Protein AF-A0A972ICK9-F1 (afdb_monomer)

Nearest PDB structures (foldseek):
  3kay-assembly1_B  TM=3.570E-01  e=6.097E-01  Arabidopsis thaliana
  8ay9-assembly1_A  TM=3.619E-01  e=3.263E+00  Citrus sinensis
  5zch-assembly2_D  TM=3.458E-01  e=6.463E+00  Oryza sativa Japonica Group

Foldseek 3Di:
DVLVVVVVVLVVVLVVLVVVLVVVLVVVLVVLVVVVCVVQVVLFVVLLVQLVVLVLVLVVLLVVLVVDDPVVSVVSNVVSVVVSVVSNQVSCVVSVWKKFKAFLQQFTPDIPPDDDPVQQVVQQDPVRTGHDPDNCLNVVLVPDPQSKDWDWFQSVCVCVDPSNPVLHRTKTKIKGKDWHDDPPDPDDTTIMMMMIIHRPVVSVVVSVVVVVVSVVVSVVVSVVSVVVSVVVVVVVD

Sequence (237 aa):
MRIGIFYKIVAIFAIISIVTFAAVSGILYFFLNEYFINENIGKLKNGVEKASDAFEQYFAWYNEFDKMEFSIALLLKRQIWTMFSTNLQYIGNATNADVWIVTEKGEIYYAYPDLPSSIKKDFMGSNGYVQLPAREQYMKLLNDKDGTLVELGDFFGFFSLEAYQYIGDTWLTYGERFYIDDDSSSDESKVYLVYMHMPASQIKRTQEKTFAYLWISIVISSLLAFILIYFMTRRLI

Mean predicted aligned error: 7.82 Å

Structure (mmCIF, N/CA/C/O backbone):
data_AF-A0A972ICK9-F1
#
_entry.id   AF-A0A972ICK9-F1
#
loop_
_atom_site.group_PDB
_atom_site.id
_atom_site.type_symbol
_atom_site.label_atom_id
_atom_site.label_alt_id
_atom_site.label_comp_id
_atom_site.label_asym_id
_atom_site.label_entity_id
_atom_site.label_seq_id
_atom_site.pdbx_PDB_ins_code
_atom_site.Cartn_x
_atom_site.Cartn_y
_atom_site.Cartn_z
_atom_site.occupancy
_atom_site.B_iso_or_equiv
_atom_site.auth_seq_id
_atom_site.auth_comp_id
_atom_site.auth_asym_id
_atom_site.auth_atom_id
_atom_site.pdbx_PDB_model_num
ATOM 1 N N . MET A 1 1 ? -40.097 9.154 49.973 1.00 45.72 1 MET A N 1
ATOM 2 C CA . MET A 1 1 ? -39.787 10.184 48.946 1.00 45.72 1 MET A CA 1
ATOM 3 C C . MET A 1 1 ? -38.291 10.284 48.594 1.00 45.72 1 MET A C 1
ATOM 5 O O . MET A 1 1 ? -37.990 10.416 47.417 1.00 45.72 1 MET A O 1
ATOM 9 N N . ARG A 1 2 ? -37.341 10.158 49.546 1.00 49.66 2 ARG A N 1
ATOM 10 C CA . ARG A 1 2 ? -35.880 10.275 49.287 1.00 49.66 2 ARG A CA 1
ATOM 11 C C . ARG A 1 2 ? -35.264 9.197 48.366 1.00 49.66 2 ARG A C 1
ATOM 13 O O . ARG A 1 2 ? -34.395 9.525 47.569 1.00 49.66 2 ARG A O 1
ATOM 20 N N . ILE A 1 3 ? -35.747 7.951 48.412 1.00 54.25 3 ILE A N 1
ATOM 21 C CA . ILE A 1 3 ? -35.206 6.822 47.618 1.00 54.25 3 ILE A CA 1
ATOM 22 C C . ILE A 1 3 ? -35.428 7.009 46.102 1.00 54.25 3 ILE A C 1
ATOM 24 O O . ILE A 1 3 ? -34.547 6.712 45.301 1.00 54.25 3 ILE A O 1
ATOM 28 N N . GLY A 1 4 ? -36.570 7.583 45.700 1.00 64.38 4 GLY A N 1
ATOM 29 C CA . GLY A 1 4 ? -36.892 7.803 44.283 1.00 64.38 4 GLY A CA 1
ATOM 30 C C . GLY A 1 4 ? -36.079 8.920 43.618 1.00 64.38 4 GLY A C 1
ATOM 31 O O . GLY A 1 4 ? -35.830 8.862 42.419 1.00 64.38 4 GLY A O 1
ATOM 32 N N . ILE A 1 5 ? -35.639 9.924 44.385 1.00 70.00 5 ILE A N 1
ATOM 33 C CA . ILE A 1 5 ? -34.787 11.010 43.873 1.00 70.00 5 ILE A CA 1
ATOM 34 C C . ILE A 1 5 ? -33.354 10.499 43.685 1.00 70.00 5 ILE A C 1
ATOM 36 O O . ILE A 1 5 ? -32.735 10.769 42.661 1.00 70.00 5 ILE A O 1
ATOM 40 N N . PHE A 1 6 ? -32.853 9.702 44.632 1.00 67.81 6 PHE A N 1
ATOM 41 C CA . PHE A 1 6 ? -31.494 9.167 44.578 1.00 67.81 6 PHE A CA 1
ATOM 42 C C . PHE A 1 6 ? -31.298 8.180 43.415 1.00 67.81 6 PHE A C 1
ATOM 44 O O . PHE A 1 6 ? -30.341 8.318 42.659 1.00 67.81 6 PHE A O 1
ATOM 51 N N . TYR A 1 7 ? -32.242 7.255 43.191 1.00 69.56 7 TYR A N 1
ATOM 52 C CA . TYR A 1 7 ? -32.199 6.353 42.030 1.00 69.56 7 TYR A CA 1
ATOM 53 C C . TYR A 1 7 ? -32.206 7.119 40.697 1.00 69.56 7 TYR A C 1
ATOM 55 O O . TYR A 1 7 ? -31.447 6.783 39.791 1.00 69.56 7 TYR A O 1
ATOM 63 N N . LYS A 1 8 ? -33.003 8.193 40.589 1.00 74.38 8 LYS A N 1
ATOM 64 C CA . LYS A 1 8 ? -33.013 9.062 39.400 1.00 74.38 8 LYS A CA 1
ATOM 65 C C . LYS A 1 8 ? -31.663 9.739 39.168 1.00 74.38 8 LYS A C 1
ATOM 67 O O . LYS A 1 8 ? -31.201 9.754 38.035 1.00 74.38 8 LYS A O 1
ATOM 72 N N . ILE A 1 9 ? -31.023 10.261 40.216 1.00 79.12 9 ILE A N 1
ATOM 73 C CA . ILE A 1 9 ? -29.695 10.890 40.108 1.00 79.12 9 ILE A CA 1
ATOM 74 C C . ILE A 1 9 ? -28.657 9.877 39.613 1.00 79.12 9 ILE A C 1
ATOM 76 O O . ILE A 1 9 ? -27.875 10.197 38.723 1.00 79.12 9 ILE A O 1
ATOM 80 N N . VAL A 1 10 ? -28.674 8.645 40.131 1.00 73.56 10 VAL A N 1
ATOM 81 C CA . VAL A 1 10 ? -27.707 7.621 39.709 1.00 73.56 10 VAL A CA 1
ATOM 82 C C . VAL A 1 10 ? -27.978 7.119 38.292 1.00 73.56 10 VAL A C 1
ATOM 84 O O . VAL A 1 10 ? -27.037 6.945 37.524 1.00 73.56 10 VAL A O 1
ATOM 87 N N . ALA A 1 11 ? -29.244 6.951 37.904 1.00 74.19 11 ALA A N 1
ATOM 88 C CA . ALA A 1 11 ? -29.596 6.620 36.526 1.00 74.19 11 ALA A CA 1
ATOM 89 C C . ALA A 1 11 ? -29.119 7.706 35.546 1.00 74.19 11 ALA A C 1
ATOM 91 O O . ALA A 1 11 ? -28.533 7.389 34.514 1.00 74.19 11 ALA A O 1
ATOM 92 N N . ILE A 1 12 ? -29.302 8.985 35.895 1.00 82.62 12 ILE A N 1
ATOM 93 C CA . ILE A 1 12 ? -28.797 10.118 35.107 1.00 82.62 12 ILE A CA 1
ATOM 94 C C . ILE A 1 12 ? -27.267 10.077 35.023 1.00 82.62 12 ILE A C 1
ATOM 96 O O . ILE A 1 12 ? -26.722 10.224 33.933 1.00 82.62 12 ILE A O 1
ATOM 100 N N . PHE A 1 13 ? -26.571 9.825 36.135 1.00 79.75 13 PHE A N 1
ATOM 101 C CA . PHE A 1 13 ? -25.112 9.703 36.146 1.00 79.75 13 PHE A CA 1
ATOM 102 C C . PHE A 1 13 ? -24.621 8.569 35.237 1.00 79.75 13 PHE A C 1
ATOM 104 O O . PHE A 1 13 ? -23.734 8.794 34.420 1.00 79.75 13 PHE A O 1
ATOM 111 N N . ALA A 1 14 ? -25.236 7.385 35.315 1.00 78.31 14 ALA A N 1
ATOM 112 C CA . ALA A 1 14 ? -24.882 6.244 34.474 1.00 78.31 14 ALA A CA 1
ATOM 113 C C . ALA A 1 14 ? -25.080 6.547 32.980 1.00 78.31 14 ALA A C 1
ATOM 115 O O . ALA A 1 14 ? -24.197 6.259 32.173 1.00 78.31 14 ALA A O 1
ATOM 116 N N . ILE A 1 15 ? -26.200 7.180 32.612 1.00 83.94 15 ILE A N 1
ATOM 117 C CA . ILE A 1 15 ? -26.462 7.603 31.229 1.00 83.94 15 ILE A CA 1
ATOM 118 C C . ILE A 1 15 ? -25.400 8.605 30.766 1.00 83.94 15 ILE A C 1
ATOM 120 O O . ILE A 1 15 ? -24.835 8.433 29.688 1.00 83.94 15 ILE A O 1
ATOM 124 N N . ILE A 1 16 ? -25.092 9.618 31.582 1.00 86.81 16 ILE A N 1
ATOM 125 C CA . ILE A 1 16 ? -24.064 10.614 31.256 1.00 86.81 16 ILE A CA 1
ATOM 126 C C . ILE A 1 16 ? -22.707 9.935 31.062 1.00 86.81 16 ILE A C 1
ATOM 128 O O . ILE A 1 16 ? -22.046 10.219 30.070 1.00 86.81 16 ILE A O 1
ATOM 132 N N . SER A 1 17 ? -22.308 9.016 31.947 1.00 82.12 17 SER A N 1
ATOM 133 C CA . SER A 1 17 ? -21.053 8.270 31.809 1.00 82.12 17 SER A CA 1
ATOM 134 C C . SER A 1 17 ? -21.003 7.463 30.514 1.00 82.12 17 SER A C 1
ATOM 136 O O . SER A 1 17 ? -20.011 7.527 29.797 1.00 82.12 17 SER A O 1
ATOM 138 N N . ILE A 1 18 ? -22.065 6.730 30.173 1.00 82.69 18 ILE A N 1
ATOM 139 C CA . ILE A 1 18 ? -22.110 5.951 28.926 1.00 82.69 18 ILE A CA 1
ATOM 140 C C . ILE A 1 18 ? -21.931 6.873 27.716 1.00 82.69 18 ILE A C 1
ATOM 142 O O . ILE A 1 18 ? -21.132 6.574 26.830 1.00 82.69 18 ILE A O 1
ATOM 146 N N . VAL A 1 19 ? -22.628 8.011 27.695 1.00 88.00 19 VAL A N 1
ATOM 147 C CA . VAL A 1 19 ? -22.540 8.982 26.596 1.00 88.00 19 VAL A CA 1
ATOM 148 C C . VAL A 1 19 ? -21.145 9.602 26.507 1.00 88.00 19 VAL A C 1
ATOM 150 O O . VAL A 1 19 ? -20.588 9.681 25.413 1.00 88.00 19 VAL A O 1
ATOM 153 N N . THR A 1 20 ? -20.546 10.014 27.628 1.00 86.88 20 THR A N 1
ATOM 154 C CA . THR A 1 20 ? -19.206 10.618 27.619 1.00 86.88 20 THR A CA 1
ATOM 155 C C . THR A 1 20 ? -18.139 9.614 27.206 1.00 86.88 20 THR A C 1
ATOM 157 O O . THR A 1 20 ? -17.285 9.952 26.391 1.00 86.88 20 THR A O 1
ATOM 160 N N . PHE A 1 21 ? -18.198 8.373 27.690 1.00 83.31 21 PHE A N 1
ATOM 161 C CA . PHE A 1 21 ? -17.250 7.341 27.279 1.00 83.31 21 PHE A CA 1
ATOM 162 C C . PHE A 1 21 ? -17.412 6.958 25.809 1.00 83.31 21 PHE A C 1
ATOM 164 O O . PHE A 1 21 ? -16.404 6.817 25.122 1.00 83.31 21 PHE A O 1
ATOM 171 N N . ALA A 1 22 ? -18.642 6.853 25.298 1.00 84.69 22 ALA A N 1
ATOM 172 C CA . ALA A 1 22 ? -18.877 6.623 23.874 1.00 84.69 22 ALA A CA 1
ATOM 173 C C . ALA A 1 22 ? -18.280 7.755 23.020 1.00 84.69 22 ALA A C 1
ATOM 175 O O . ALA A 1 22 ? -17.590 7.484 22.036 1.00 84.69 22 ALA A O 1
ATOM 176 N N . ALA A 1 23 ? -18.472 9.013 23.435 1.00 88.56 23 ALA A N 1
ATOM 177 C CA . ALA A 1 23 ? -17.898 10.173 22.758 1.00 88.56 23 ALA A CA 1
ATOM 178 C C . ALA A 1 23 ? -16.360 10.155 22.779 1.00 88.56 23 ALA A C 1
ATOM 180 O O . ALA A 1 23 ? -15.734 10.287 21.730 1.00 88.56 23 ALA A O 1
ATOM 181 N N . VAL A 1 24 ? -15.744 9.929 23.944 1.00 87.94 24 VAL A N 1
ATOM 182 C CA . VAL A 1 24 ? -14.279 9.830 24.084 1.00 87.94 24 VAL A CA 1
ATOM 183 C C . VAL A 1 24 ? -13.722 8.690 23.235 1.00 87.94 24 VAL A C 1
ATOM 185 O O . VAL A 1 24 ? -12.705 8.864 22.572 1.00 87.94 24 VAL A O 1
ATOM 188 N N . SER A 1 25 ? -14.399 7.543 23.211 1.00 83.25 25 SER A N 1
ATOM 189 C CA . SER A 1 25 ? -13.977 6.387 22.422 1.00 83.25 25 SER A CA 1
ATOM 190 C C . SER A 1 25 ? -14.020 6.670 20.920 1.00 83.25 25 SER A C 1
ATOM 192 O O . SER A 1 25 ? -13.089 6.313 20.201 1.00 83.25 25 SER A O 1
ATOM 194 N N . GLY A 1 26 ? -15.068 7.352 20.448 1.00 86.50 26 GLY A N 1
ATOM 195 C CA . GLY A 1 26 ? -15.172 7.793 19.058 1.00 86.50 26 GLY A CA 1
ATOM 196 C C . GLY A 1 26 ? -14.071 8.786 18.683 1.00 86.50 26 GLY A C 1
ATOM 197 O O . GLY A 1 26 ? -13.399 8.601 17.673 1.00 86.50 26 GLY A O 1
ATOM 198 N N . ILE A 1 27 ? -13.828 9.796 19.524 1.00 89.06 27 ILE A N 1
ATOM 199 C CA . ILE A 1 27 ? -12.747 10.773 19.311 1.00 89.06 27 ILE A CA 1
ATOM 200 C C . ILE A 1 27 ? -11.391 10.069 19.245 1.00 89.06 27 ILE A C 1
ATOM 202 O O . ILE A 1 27 ? -10.604 10.330 18.341 1.00 89.06 27 ILE A O 1
ATOM 206 N N . LEU A 1 28 ? -11.126 9.147 20.171 1.00 86.75 28 LEU A N 1
ATOM 207 C CA . LEU A 1 28 ? -9.864 8.420 20.235 1.00 86.75 28 LEU A CA 1
ATOM 208 C C . LEU A 1 28 ? -9.650 7.519 19.010 1.00 86.75 28 LEU A C 1
ATOM 210 O O . LEU A 1 28 ? -8.526 7.412 18.529 1.00 86.75 28 LEU A O 1
ATOM 214 N N . TYR A 1 29 ? -10.713 6.918 18.468 1.00 86.25 29 TYR A N 1
ATOM 215 C CA . TYR A 1 29 ? -10.642 6.156 17.219 1.00 86.25 29 TYR A CA 1
ATOM 216 C C . TYR A 1 29 ? -10.140 7.015 16.054 1.00 86.25 29 TYR A C 1
ATOM 218 O O . TYR A 1 29 ? -9.150 6.659 15.413 1.00 86.25 29 TYR A O 1
ATOM 226 N N . PHE A 1 30 ? -10.781 8.165 15.820 1.00 86.94 30 PHE A N 1
ATOM 227 C CA . PHE A 1 30 ? -10.383 9.086 14.753 1.00 86.94 30 PHE A CA 1
ATOM 228 C C . PHE A 1 30 ? -8.987 9.662 14.988 1.00 86.94 30 PHE A C 1
ATOM 230 O O . PHE A 1 30 ? -8.170 9.662 14.071 1.00 86.94 30 PHE A O 1
ATOM 237 N N . PHE A 1 31 ? -8.686 10.060 16.225 1.00 89.44 31 PHE A N 1
ATOM 238 C CA . PHE A 1 31 ? -7.385 10.608 16.594 1.00 89.44 31 PHE A CA 1
ATOM 239 C C . PHE A 1 31 ? -6.242 9.622 16.331 1.00 89.44 31 PHE A C 1
ATOM 241 O O . PHE A 1 31 ? -5.209 10.017 15.803 1.00 89.44 31 PHE A O 1
ATOM 248 N N . LEU A 1 32 ? -6.414 8.334 16.654 1.00 88.44 32 LEU A N 1
ATOM 249 C CA . LEU A 1 32 ? -5.386 7.321 16.393 1.00 88.44 32 LEU A CA 1
ATOM 250 C C . LEU A 1 32 ? -5.149 7.095 14.894 1.00 88.44 32 LEU A C 1
ATOM 252 O O . LEU A 1 32 ? -3.999 6.930 14.489 1.00 88.44 32 LEU A O 1
ATOM 256 N N . ASN A 1 33 ? -6.209 7.108 14.079 1.00 90.00 33 ASN A N 1
ATOM 257 C CA . ASN A 1 33 ? -6.079 7.000 12.624 1.00 90.00 33 ASN A CA 1
ATOM 258 C C . ASN A 1 33 ? -5.318 8.198 12.053 1.00 90.00 33 ASN A C 1
ATOM 260 O O . ASN A 1 33 ? -4.346 8.025 11.324 1.00 90.00 33 ASN A O 1
ATOM 264 N N . GLU A 1 34 ? -5.739 9.407 12.417 1.00 91.00 34 GLU A N 1
ATOM 265 C CA . GLU A 1 34 ?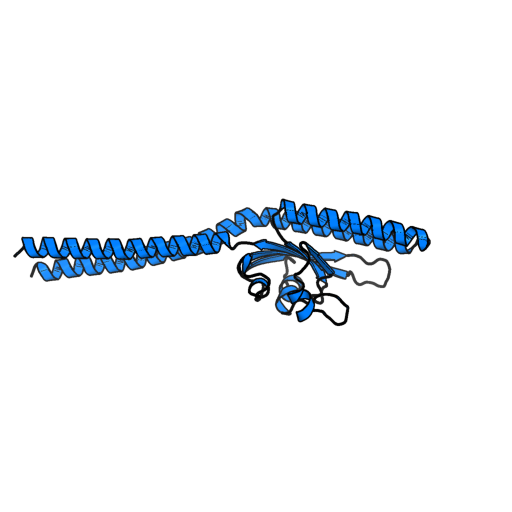 -5.130 10.645 11.937 1.00 91.00 34 GLU A CA 1
ATOM 266 C C . GLU A 1 34 ? -3.674 10.776 12.399 1.00 91.00 34 GLU A C 1
ATOM 268 O O . GLU A 1 34 ? -2.800 11.105 11.601 1.00 91.00 34 GLU A O 1
ATOM 273 N N . TYR A 1 35 ? -3.384 10.432 13.657 1.00 90.94 35 TYR A N 1
ATOM 274 C CA . TYR A 1 35 ? -2.021 10.396 14.181 1.00 90.94 35 TYR A CA 1
ATOM 275 C C . TYR A 1 35 ? -1.131 9.439 13.382 1.00 90.94 35 TYR A C 1
ATOM 277 O O . TYR A 1 35 ? -0.032 9.816 12.980 1.00 90.94 35 TYR A O 1
ATOM 285 N N . PHE A 1 36 ? -1.604 8.218 13.108 1.00 91.50 36 PHE A N 1
ATOM 286 C CA . PHE A 1 36 ? -0.825 7.243 12.347 1.00 91.50 36 PHE A CA 1
ATOM 287 C C . PHE A 1 36 ? -0.562 7.690 10.909 1.00 91.50 36 PHE A C 1
ATOM 289 O O . PHE A 1 36 ? 0.554 7.516 10.417 1.00 91.50 36 PHE A O 1
ATOM 296 N N . ILE A 1 37 ? -1.568 8.267 10.246 1.00 93.56 37 ILE A N 1
ATOM 297 C CA . ILE A 1 37 ? -1.415 8.827 8.902 1.00 93.56 37 ILE A CA 1
ATOM 298 C C . ILE A 1 37 ? -0.369 9.941 8.942 1.00 93.56 37 ILE A C 1
ATOM 300 O O . ILE A 1 37 ? 0.626 9.856 8.232 1.00 93.56 37 ILE A O 1
ATOM 304 N N . ASN A 1 38 ? -0.534 10.937 9.813 1.00 93.94 38 ASN A N 1
ATOM 305 C CA . ASN A 1 38 ? 0.350 12.101 9.875 1.00 93.94 38 ASN A CA 1
ATOM 306 C C . ASN A 1 38 ? 1.807 11.735 10.204 1.00 93.94 38 ASN A C 1
ATOM 308 O O . ASN A 1 38 ? 2.727 12.319 9.636 1.00 93.94 38 ASN A O 1
ATOM 312 N N . GLU A 1 39 ? 2.029 10.746 11.071 1.00 93.00 39 GLU A N 1
ATOM 313 C CA . GLU A 1 39 ? 3.372 10.286 11.452 1.00 93.00 39 GLU A CA 1
ATOM 314 C C . GLU A 1 39 ? 4.105 9.548 10.314 1.00 93.00 39 GLU A C 1
ATOM 316 O O . GLU A 1 39 ? 5.338 9.561 10.241 1.00 93.00 39 GLU A O 1
ATOM 321 N N . ASN A 1 40 ? 3.370 8.883 9.416 1.00 94.88 40 ASN A N 1
ATOM 322 C CA . ASN A 1 40 ? 3.962 7.987 8.417 1.00 94.88 40 ASN A CA 1
ATOM 323 C C . ASN A 1 40 ? 3.846 8.488 6.977 1.00 94.88 40 ASN A C 1
ATOM 325 O O . ASN A 1 40 ? 4.662 8.100 6.139 1.00 94.88 40 ASN A O 1
ATOM 329 N N . ILE A 1 41 ? 2.909 9.388 6.682 1.00 95.81 41 ILE A N 1
ATOM 330 C CA . ILE A 1 41 ? 2.650 9.858 5.319 1.00 95.81 41 ILE A CA 1
ATOM 331 C C . ILE A 1 41 ? 3.876 10.519 4.690 1.00 95.81 41 ILE A C 1
ATOM 333 O O . ILE A 1 41 ? 4.187 10.252 3.537 1.00 95.81 41 ILE A O 1
ATOM 337 N N . GLY A 1 42 ? 4.642 11.303 5.457 1.00 96.06 42 GLY A N 1
ATOM 338 C CA . GLY A 1 42 ? 5.863 11.938 4.954 1.00 96.06 42 GLY A CA 1
ATOM 339 C C . GLY A 1 42 ? 6.947 10.929 4.558 1.00 96.06 42 GLY A C 1
ATOM 340 O O . GLY A 1 42 ? 7.688 11.159 3.604 1.00 96.06 42 GLY A O 1
ATOM 341 N N . LYS A 1 43 ? 7.022 9.784 5.252 1.00 96.38 43 LYS A N 1
ATOM 342 C CA . LYS A 1 43 ? 7.966 8.704 4.922 1.00 96.38 43 LYS A CA 1
ATOM 343 C C . LYS A 1 43 ? 7.549 7.990 3.640 1.00 96.38 43 LYS A C 1
ATOM 345 O O . LYS A 1 43 ? 8.404 7.755 2.793 1.00 96.38 43 LYS A O 1
ATOM 350 N N . LEU A 1 44 ? 6.257 7.683 3.499 1.00 97.25 44 LEU A N 1
ATOM 351 C CA . LEU A 1 44 ? 5.715 7.050 2.294 1.00 97.25 44 LEU A CA 1
ATOM 352 C C . LEU A 1 44 ? 5.821 7.967 1.082 1.00 97.25 44 LEU A C 1
ATOM 354 O O . LEU A 1 44 ? 6.249 7.518 0.028 1.00 97.25 44 LEU A O 1
ATOM 358 N N . LYS A 1 45 ? 5.534 9.258 1.251 1.00 97.38 45 LYS A N 1
ATOM 359 C CA . LYS A 1 45 ? 5.698 10.251 0.193 1.00 97.38 45 LYS A CA 1
ATOM 360 C C . LYS A 1 45 ? 7.129 10.306 -0.332 1.00 97.38 45 LYS A C 1
ATOM 362 O O . LYS A 1 45 ? 7.356 10.094 -1.512 1.00 97.38 45 LYS A O 1
ATOM 367 N N . ASN A 1 46 ? 8.101 10.479 0.562 1.00 97.00 46 ASN A N 1
ATOM 368 C CA . ASN A 1 46 ? 9.520 10.474 0.196 1.00 97.00 46 ASN A CA 1
ATOM 369 C C . ASN A 1 46 ? 9.965 9.137 -0.431 1.00 97.00 46 ASN A C 1
ATOM 371 O O . ASN A 1 46 ? 10.884 9.094 -1.242 1.00 97.00 46 ASN A O 1
ATOM 375 N N . GLY A 1 47 ? 9.358 8.020 -0.023 1.00 97.38 47 GLY A N 1
ATOM 376 C CA . GLY A 1 47 ? 9.632 6.722 -0.628 1.00 97.38 47 GLY A CA 1
ATOM 377 C C . GLY A 1 47 ? 9.070 6.606 -2.047 1.00 97.38 47 GLY A C 1
ATOM 378 O O . GLY A 1 47 ? 9.773 6.103 -2.919 1.00 97.38 47 GLY A O 1
ATOM 379 N N . VAL A 1 48 ? 7.856 7.113 -2.287 1.00 97.56 48 VAL A N 1
ATOM 380 C CA . VAL A 1 48 ? 7.232 7.159 -3.614 1.00 97.56 48 VAL A CA 1
ATOM 381 C C . VAL A 1 48 ? 8.039 8.053 -4.543 1.00 97.56 48 VAL A C 1
ATOM 383 O O . VAL A 1 48 ? 8.410 7.588 -5.610 1.00 97.56 48 VAL A O 1
ATOM 386 N N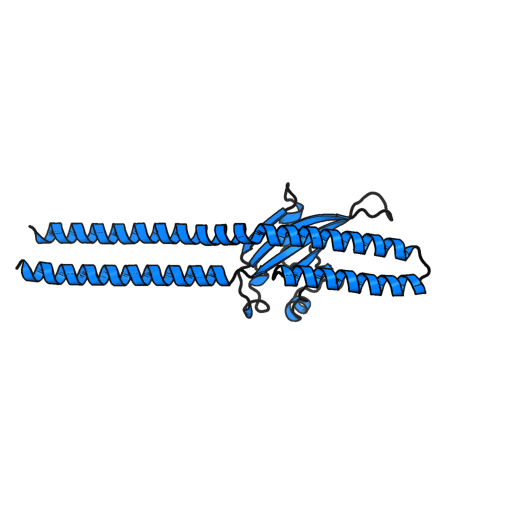 . GLU A 1 49 ? 8.411 9.260 -4.110 1.00 96.75 49 GLU A N 1
ATOM 387 C CA . GLU A 1 49 ? 9.280 10.170 -4.875 1.00 96.75 49 GLU A CA 1
ATOM 388 C C . GLU A 1 49 ? 10.575 9.456 -5.311 1.00 96.75 49 GLU A C 1
ATOM 390 O O . GLU A 1 49 ? 10.884 9.375 -6.496 1.00 96.75 49 GLU A O 1
ATOM 395 N N . LYS A 1 50 ? 11.282 8.806 -4.376 1.00 97.00 50 LYS A N 1
ATOM 396 C CA . LYS A 1 50 ? 12.512 8.052 -4.686 1.00 97.00 50 LYS A CA 1
ATOM 397 C C . LYS A 1 50 ? 12.290 6.849 -5.598 1.00 97.00 50 LYS A C 1
ATOM 399 O O . LYS A 1 50 ? 13.182 6.496 -6.369 1.00 97.00 50 LYS A O 1
ATOM 404 N N . ALA A 1 51 ? 11.159 6.164 -5.458 1.00 97.25 51 ALA A N 1
ATOM 405 C CA . ALA A 1 51 ? 10.822 5.015 -6.288 1.00 97.25 51 ALA A CA 1
ATOM 406 C C . ALA A 1 51 ? 10.491 5.452 -7.721 1.00 97.25 51 ALA A C 1
ATOM 408 O O . ALA A 1 51 ? 10.950 4.806 -8.664 1.00 97.25 51 ALA A O 1
ATOM 409 N N . SER A 1 52 ? 9.770 6.565 -7.874 1.00 95.88 52 SER A N 1
ATOM 410 C CA . SER A 1 52 ? 9.505 7.220 -9.155 1.00 95.88 52 SER A CA 1
ATOM 411 C C . SER A 1 52 ? 10.809 7.645 -9.830 1.00 95.88 52 SER A C 1
ATOM 413 O O . SER A 1 52 ? 11.055 7.215 -10.954 1.00 95.88 52 SER A O 1
ATOM 415 N N . ASP A 1 53 ? 11.701 8.351 -9.123 1.00 95.25 53 ASP A N 1
ATOM 416 C CA . ASP A 1 53 ? 13.017 8.763 -9.643 1.00 95.25 53 ASP A CA 1
ATOM 417 C C . ASP A 1 53 ? 13.849 7.557 -10.116 1.00 95.25 53 ASP A C 1
ATOM 419 O O . ASP A 1 53 ? 14.458 7.560 -11.190 1.00 95.25 53 ASP A O 1
ATOM 423 N N . ALA A 1 54 ? 13.878 6.487 -9.313 1.00 95.31 54 ALA A N 1
ATOM 424 C CA . ALA A 1 54 ? 14.607 5.268 -9.649 1.00 95.31 54 ALA A CA 1
ATOM 425 C C . ALA A 1 54 ? 14.030 4.575 -10.891 1.00 95.31 54 ALA A C 1
ATOM 427 O O . ALA A 1 54 ? 14.782 3.997 -11.680 1.00 95.31 54 ALA A O 1
ATOM 428 N N . PHE A 1 55 ? 12.709 4.608 -11.059 1.00 95.00 55 PHE A N 1
ATOM 429 C CA . PHE A 1 55 ? 12.042 3.998 -12.200 1.00 95.00 55 PHE A CA 1
ATOM 430 C C . PHE A 1 55 ? 12.183 4.828 -13.476 1.00 95.00 55 PHE A C 1
ATOM 432 O O . PHE A 1 55 ? 12.453 4.258 -14.532 1.00 95.00 55 PHE A O 1
ATOM 439 N N . GLU A 1 56 ? 12.087 6.153 -13.385 1.00 92.69 56 GLU A N 1
ATOM 440 C CA . GLU A 1 56 ? 12.359 7.064 -14.498 1.00 92.69 56 GLU A CA 1
ATOM 441 C C . GLU A 1 56 ? 13.791 6.869 -15.010 1.00 92.69 56 GLU A C 1
ATOM 443 O O . GLU A 1 56 ? 14.011 6.636 -16.200 1.00 92.69 56 GLU A O 1
ATOM 448 N N . GLN A 1 57 ? 14.768 6.840 -14.099 1.00 92.56 57 GLN A N 1
ATOM 449 C CA . GLN A 1 57 ? 16.164 6.600 -14.449 1.00 92.56 57 GLN A CA 1
ATOM 450 C C . GLN A 1 57 ? 16.377 5.212 -15.078 1.00 92.56 57 GLN A C 1
ATOM 452 O O . GLN A 1 57 ? 17.113 5.077 -16.060 1.00 92.56 57 GLN A O 1
ATOM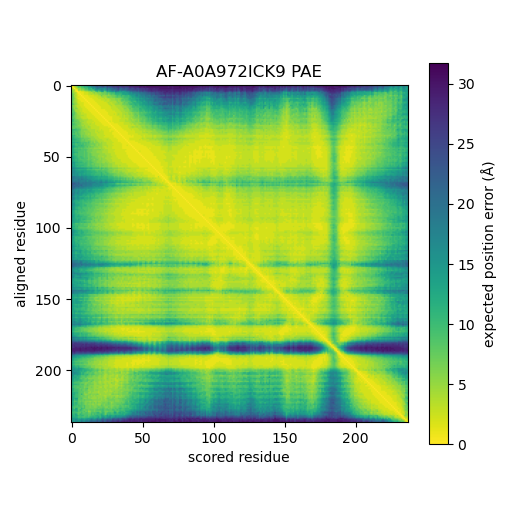 457 N N . TYR A 1 58 ? 15.722 4.177 -14.539 1.00 93.38 58 TYR A N 1
ATOM 458 C CA . TYR A 1 58 ? 15.730 2.839 -15.127 1.00 93.38 58 TYR A CA 1
ATOM 459 C C . TYR A 1 58 ? 15.202 2.855 -16.565 1.00 93.38 58 TYR A C 1
ATOM 461 O O . TYR A 1 58 ? 15.852 2.298 -17.451 1.00 93.38 58 TYR A O 1
ATOM 469 N N . PHE A 1 59 ? 14.062 3.504 -16.806 1.00 89.31 59 PHE A N 1
ATOM 470 C CA . PHE A 1 59 ? 13.424 3.551 -18.119 1.00 89.31 59 PHE A CA 1
ATOM 471 C C . PHE A 1 59 ? 14.256 4.343 -19.133 1.00 89.31 59 PHE A C 1
ATOM 473 O O . PHE A 1 59 ? 14.467 3.878 -20.254 1.00 89.31 59 PHE A O 1
ATOM 480 N N . ALA A 1 60 ? 14.818 5.481 -18.721 1.00 89.69 60 ALA A N 1
ATOM 481 C CA . ALA A 1 60 ? 15.712 6.283 -19.551 1.00 89.69 60 ALA A CA 1
ATOM 482 C C . ALA A 1 60 ? 16.928 5.468 -20.021 1.00 89.69 60 ALA A C 1
ATOM 484 O O . ALA A 1 60 ? 17.220 5.399 -21.216 1.00 89.69 60 ALA A O 1
ATOM 485 N N . TRP A 1 61 ? 17.608 4.774 -19.104 1.00 89.88 61 TRP A N 1
ATOM 486 C CA . TRP A 1 61 ? 18.729 3.904 -19.466 1.00 89.88 61 TRP A CA 1
ATOM 487 C C . TRP A 1 61 ? 18.302 2.707 -20.309 1.00 89.88 61 TRP A C 1
ATOM 489 O O . TRP A 1 61 ? 19.008 2.341 -21.249 1.00 89.88 61 TRP A O 1
ATOM 499 N N . TYR A 1 62 ? 17.152 2.107 -20.004 1.00 88.06 62 TYR A N 1
ATOM 500 C CA . TYR A 1 62 ? 16.617 0.986 -20.768 1.00 88.06 62 TYR A CA 1
ATOM 501 C C . TYR A 1 62 ? 16.442 1.350 -22.250 1.00 88.06 62 TYR A C 1
ATOM 503 O O . TYR A 1 62 ? 16.899 0.594 -23.111 1.00 88.06 62 TYR A O 1
ATOM 511 N N . ASN A 1 63 ? 15.862 2.520 -22.529 1.00 87.12 63 ASN A N 1
ATOM 512 C CA . ASN A 1 63 ? 15.639 3.028 -23.884 1.00 87.12 63 ASN A CA 1
ATOM 513 C C . ASN A 1 63 ? 16.942 3.420 -24.591 1.00 87.12 63 ASN A C 1
ATOM 515 O O . ASN A 1 63 ? 17.106 3.157 -25.782 1.00 87.12 63 ASN A O 1
ATOM 519 N N . GLU A 1 64 ? 17.904 4.012 -23.879 1.00 86.75 64 GLU A N 1
ATOM 520 C CA . GLU A 1 64 ? 19.226 4.303 -24.450 1.00 86.75 64 GLU A CA 1
ATOM 521 C C . GLU A 1 64 ? 19.967 3.024 -24.863 1.00 86.75 64 GLU A C 1
ATOM 523 O O . GLU A 1 64 ? 20.620 2.981 -25.907 1.00 86.75 64 GLU A O 1
ATOM 528 N N . PHE A 1 65 ? 19.829 1.943 -24.093 1.00 87.94 65 PHE A N 1
ATOM 529 C CA . PHE A 1 65 ? 20.449 0.661 -24.428 1.00 87.94 65 PHE A CA 1
ATOM 530 C C . PHE A 1 65 ? 19.811 -0.018 -25.643 1.00 87.94 65 PHE A C 1
ATOM 532 O O . PHE A 1 65 ? 20.503 -0.773 -26.321 1.00 87.94 65 PHE A O 1
ATOM 539 N N . ASP A 1 66 ? 18.549 0.266 -25.977 1.00 83.56 66 ASP A N 1
ATOM 540 C CA . ASP A 1 66 ? 17.926 -0.242 -27.211 1.00 83.56 66 ASP A CA 1
ATOM 541 C C . ASP A 1 66 ? 18.575 0.298 -28.490 1.00 83.56 66 ASP A C 1
ATOM 543 O O . ASP A 1 66 ? 18.469 -0.319 -29.549 1.00 83.56 66 ASP A O 1
ATOM 547 N N . LYS A 1 67 ? 19.310 1.409 -28.396 1.00 87.31 67 LYS A N 1
ATOM 548 C CA . LYS A 1 67 ? 20.072 1.987 -29.511 1.00 87.31 67 LYS A CA 1
ATOM 549 C C . LYS A 1 67 ? 21.434 1.303 -29.716 1.00 87.31 67 L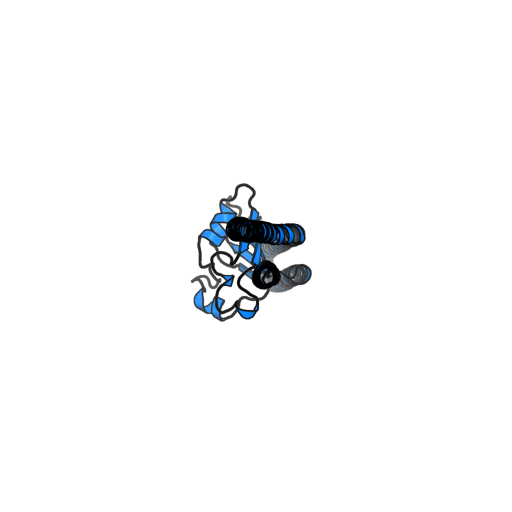YS A C 1
ATOM 551 O O . LYS A 1 67 ? 22.145 1.631 -30.665 1.00 87.31 67 LYS A O 1
ATOM 556 N N . MET A 1 68 ? 21.830 0.389 -28.825 1.00 89.19 68 MET A N 1
ATOM 557 C CA . MET A 1 68 ? 23.140 -0.273 -28.827 1.00 89.19 68 MET A CA 1
ATOM 558 C C . MET A 1 68 ? 23.115 -1.644 -29.519 1.00 89.19 68 MET A C 1
ATOM 560 O O . MET A 1 68 ? 22.066 -2.200 -29.835 1.00 89.19 68 MET A O 1
ATOM 564 N N . GLU A 1 69 ? 24.298 -2.231 -29.734 1.00 91.06 69 GLU A N 1
ATOM 565 C CA . GLU A 1 69 ? 24.410 -3.613 -30.212 1.00 91.06 69 GLU A CA 1
ATOM 566 C C . GLU A 1 69 ? 23.747 -4.589 -29.223 1.00 91.06 69 GLU A C 1
ATOM 568 O O . GLU A 1 69 ? 23.984 -4.522 -28.015 1.00 91.06 69 GLU A O 1
ATOM 573 N N . PHE A 1 70 ? 22.958 -5.535 -29.745 1.00 87.81 70 PHE A N 1
ATOM 574 C CA . PHE A 1 70 ? 22.115 -6.445 -28.961 1.00 87.81 70 PHE A CA 1
ATOM 575 C C . PHE A 1 70 ? 22.841 -7.147 -27.800 1.00 87.81 70 PHE A C 1
ATOM 577 O O . PHE A 1 70 ? 22.314 -7.221 -26.690 1.00 87.81 70 PHE A O 1
ATOM 584 N N . SER A 1 71 ? 24.051 -7.660 -28.038 1.00 87.56 71 SER A N 1
ATOM 585 C CA . SER A 1 71 ? 24.832 -8.408 -27.043 1.00 87.56 71 SER A CA 1
ATOM 586 C C . SER A 1 71 ? 25.200 -7.546 -25.822 1.00 87.56 71 SER A C 1
ATOM 588 O O . SER A 1 71 ? 25.097 -7.996 -24.678 1.00 87.56 71 SER A O 1
ATOM 590 N N . ILE A 1 72 ? 25.563 -6.285 -26.065 1.00 89.00 72 ILE A N 1
ATOM 591 C CA . ILE A 1 72 ? 25.917 -5.289 -25.050 1.00 89.00 72 ILE A CA 1
ATOM 592 C C . ILE A 1 72 ? 24.650 -4.767 -24.367 1.00 89.00 72 ILE A C 1
ATOM 594 O O . ILE A 1 72 ? 24.587 -4.731 -23.136 1.00 89.00 72 ILE A O 1
ATOM 598 N N . ALA A 1 73 ? 23.618 -4.440 -25.152 1.00 90.94 73 ALA A N 1
ATOM 599 C CA . ALA A 1 73 ? 22.326 -3.974 -24.658 1.00 90.94 73 ALA A CA 1
ATOM 600 C C . ALA A 1 73 ? 21.721 -4.960 -23.649 1.00 90.94 73 ALA A C 1
ATOM 602 O O . ALA A 1 73 ? 21.289 -4.563 -22.568 1.00 90.94 73 ALA A O 1
ATOM 603 N N . LEU A 1 74 ? 21.755 -6.262 -23.954 1.00 91.06 74 LEU A N 1
ATOM 604 C CA . LEU A 1 74 ? 21.216 -7.303 -23.080 1.00 91.06 74 LEU A CA 1
ATOM 605 C C . LEU A 1 74 ? 21.927 -7.355 -21.718 1.00 91.06 74 LEU A C 1
ATOM 607 O O . LEU A 1 74 ? 21.275 -7.477 -20.677 1.00 91.06 74 LEU A O 1
ATOM 611 N N . LEU A 1 75 ? 23.260 -7.254 -21.708 1.00 91.31 75 LEU A N 1
ATOM 612 C CA . LEU A 1 75 ? 24.051 -7.260 -20.475 1.00 91.31 75 LEU A CA 1
ATOM 613 C C . LEU A 1 75 ? 23.759 -6.026 -19.613 1.00 91.31 75 LEU A C 1
ATOM 615 O O . LEU A 1 75 ? 23.515 -6.170 -18.411 1.00 91.31 75 LEU A O 1
ATOM 619 N N . LEU A 1 76 ? 23.731 -4.840 -20.226 1.00 92.69 76 LEU A N 1
ATOM 620 C CA . LEU A 1 76 ? 23.459 -3.577 -19.537 1.00 92.69 76 LEU A CA 1
ATOM 621 C C . LEU A 1 76 ? 22.030 -3.526 -18.987 1.00 92.69 76 LEU A C 1
ATOM 623 O O . LEU A 1 76 ? 21.838 -3.171 -17.825 1.00 92.69 76 LEU A O 1
ATOM 627 N N . LYS A 1 77 ? 21.036 -3.985 -19.757 1.00 92.75 77 LYS A N 1
ATOM 628 C CA . LYS A 1 77 ? 19.638 -4.086 -19.309 1.00 92.75 77 LYS A CA 1
ATOM 629 C C . LYS A 1 77 ? 19.482 -4.988 -18.085 1.00 92.75 77 LYS A C 1
ATOM 631 O O . LYS A 1 77 ? 18.773 -4.646 -17.142 1.00 92.75 77 LYS A O 1
ATOM 636 N N . ARG A 1 78 ? 20.184 -6.123 -18.038 1.00 92.88 78 ARG A N 1
ATOM 637 C CA . ARG A 1 78 ? 20.159 -7.003 -16.857 1.00 92.88 78 ARG A CA 1
ATOM 638 C C . ARG A 1 78 ? 20.797 -6.343 -15.632 1.00 92.88 78 ARG A C 1
ATOM 640 O O . ARG A 1 78 ? 20.288 -6.479 -14.517 1.00 92.88 78 ARG A O 1
ATOM 647 N N . GLN A 1 79 ? 21.913 -5.646 -15.826 1.00 93.19 79 GLN A N 1
ATOM 648 C CA . GLN A 1 79 ? 22.592 -4.938 -14.744 1.00 93.19 79 GLN A CA 1
ATOM 649 C C . GLN A 1 79 ? 21.718 -3.810 -14.189 1.00 93.19 79 GLN A C 1
ATOM 651 O O . GLN A 1 79 ? 21.558 -3.706 -12.973 1.00 93.19 79 GLN A O 1
ATOM 656 N N . ILE A 1 80 ? 21.106 -3.016 -15.065 1.00 94.50 80 ILE A N 1
ATOM 657 C CA . ILE A 1 80 ? 20.283 -1.883 -14.652 1.00 94.50 80 ILE A CA 1
ATOM 658 C C . ILE A 1 80 ? 18.988 -2.328 -13.975 1.00 94.50 80 ILE A C 1
ATOM 660 O O . ILE A 1 80 ? 18.615 -1.754 -12.958 1.00 94.50 80 ILE A O 1
ATOM 664 N N . TRP A 1 81 ? 18.381 -3.430 -14.428 1.00 94.56 81 TRP A N 1
ATOM 665 C CA . TRP A 1 81 ? 17.273 -4.079 -13.721 1.00 94.56 81 TRP A CA 1
ATOM 666 C C . TRP A 1 81 ? 17.651 -4.492 -12.293 1.00 94.56 81 TRP A C 1
ATOM 668 O O . TRP A 1 81 ? 16.883 -4.309 -11.349 1.00 94.56 81 TRP A O 1
ATOM 678 N N . THR A 1 82 ? 18.858 -5.030 -12.107 1.00 95.38 82 THR A N 1
ATOM 679 C CA . THR A 1 82 ? 19.345 -5.440 -10.781 1.00 95.38 82 THR A CA 1
ATOM 680 C C . THR A 1 82 ? 19.538 -4.232 -9.866 1.00 95.38 82 THR A C 1
ATOM 682 O O . THR A 1 82 ? 19.151 -4.273 -8.701 1.00 95.38 82 THR A O 1
ATOM 685 N N . MET A 1 83 ? 20.095 -3.137 -10.389 1.00 94.62 83 MET A N 1
ATOM 686 C CA . MET A 1 83 ? 20.251 -1.889 -9.636 1.00 94.62 83 MET A CA 1
ATOM 687 C C . MET A 1 83 ? 18.898 -1.289 -9.258 1.00 94.62 83 MET A C 1
ATOM 689 O O . MET A 1 83 ? 18.676 -0.974 -8.092 1.00 94.62 83 MET A O 1
ATOM 693 N N . PHE A 1 84 ? 17.989 -1.198 -10.226 1.00 96.56 84 PHE A N 1
ATOM 694 C CA . PHE A 1 84 ? 16.631 -0.706 -10.039 1.00 96.56 84 PHE A CA 1
ATOM 695 C C . PHE A 1 84 ? 15.877 -1.503 -8.969 1.00 96.56 84 PHE A C 1
ATOM 697 O O . PHE A 1 84 ? 15.438 -0.939 -7.968 1.00 96.56 84 PHE A O 1
ATOM 704 N N . SER A 1 85 ? 15.806 -2.828 -9.123 1.00 96.06 85 SER A N 1
ATOM 705 C CA . SER A 1 85 ? 15.124 -3.694 -8.157 1.00 96.06 85 SER A CA 1
ATOM 706 C C . SER A 1 85 ? 15.753 -3.606 -6.766 1.00 96.06 85 SER A C 1
ATOM 708 O O . SER A 1 85 ? 15.030 -3.475 -5.785 1.00 96.06 85 SER A O 1
ATOM 710 N N . THR A 1 86 ? 17.083 -3.586 -6.653 1.00 96.62 86 THR A N 1
ATOM 711 C CA . THR A 1 86 ? 17.764 -3.433 -5.353 1.00 96.62 86 THR A CA 1
ATOM 712 C C . THR A 1 86 ? 17.461 -2.082 -4.697 1.00 96.62 86 THR A C 1
ATOM 714 O O . THR A 1 86 ? 17.298 -2.014 -3.479 1.00 96.62 86 THR A O 1
ATOM 717 N N . ASN A 1 87 ? 17.349 -1.008 -5.483 1.00 96.56 87 ASN A N 1
ATOM 718 C CA . ASN A 1 87 ? 16.985 0.313 -4.974 1.00 96.56 87 ASN A CA 1
ATOM 719 C C . ASN A 1 87 ? 15.549 0.317 -4.424 1.00 96.56 87 ASN A C 1
ATOM 721 O O . ASN A 1 87 ? 15.331 0.706 -3.278 1.00 96.56 87 ASN A O 1
ATOM 725 N N . LEU A 1 88 ? 14.582 -0.227 -5.172 1.00 97.50 88 LEU A N 1
ATOM 726 C CA . LEU A 1 88 ? 13.202 -0.350 -4.685 1.00 97.50 88 LEU A CA 1
ATOM 727 C C . LEU A 1 88 ? 13.095 -1.233 -3.437 1.00 97.50 88 LEU A C 1
ATOM 729 O O . LEU A 1 88 ? 12.333 -0.917 -2.525 1.00 97.50 88 LEU A O 1
ATOM 733 N N . GLN A 1 89 ? 13.900 -2.296 -3.349 1.00 97.44 89 GLN A N 1
ATOM 734 C CA . GLN A 1 89 ? 13.998 -3.114 -2.137 1.00 97.44 89 GLN A CA 1
ATOM 735 C C . GLN A 1 89 ? 14.500 -2.307 -0.940 1.00 97.44 89 GLN A C 1
ATOM 737 O O . GLN A 1 89 ? 13.949 -2.400 0.156 1.00 97.44 89 GLN A O 1
ATOM 742 N N . TYR A 1 90 ? 15.546 -1.505 -1.136 1.00 97.38 90 TYR A N 1
ATOM 743 C CA . TYR A 1 90 ? 16.075 -0.637 -0.091 1.00 97.38 90 TYR A CA 1
ATOM 744 C C . TYR A 1 90 ? 15.035 0.393 0.366 1.00 97.38 90 TYR A C 1
ATOM 746 O O . TYR A 1 90 ? 14.854 0.574 1.569 1.00 97.38 90 TYR A O 1
ATOM 754 N N . ILE A 1 91 ? 14.309 1.014 -0.568 1.00 97.31 91 ILE A N 1
ATOM 755 C CA . ILE A 1 91 ? 13.236 1.973 -0.271 1.00 97.31 91 ILE A CA 1
ATOM 756 C C . ILE A 1 91 ? 12.115 1.308 0.537 1.00 97.31 91 ILE A C 1
ATOM 758 O O . ILE A 1 91 ? 11.736 1.826 1.591 1.00 97.31 91 ILE A O 1
ATOM 762 N N . GLY A 1 92 ? 11.623 0.147 0.094 1.00 96.75 92 GLY A N 1
ATOM 763 C CA . GLY A 1 92 ? 10.576 -0.598 0.798 1.00 96.75 92 GLY A CA 1
ATOM 764 C C . GLY A 1 92 ? 10.999 -1.012 2.209 1.00 96.75 92 GLY A C 1
ATOM 765 O O . GLY A 1 92 ? 10.284 -0.770 3.178 1.00 96.75 92 GLY A O 1
ATOM 766 N N . ASN A 1 93 ? 12.223 -1.522 2.368 1.00 96.81 93 ASN A N 1
ATOM 767 C CA . ASN A 1 93 ? 12.757 -1.897 3.682 1.00 96.81 93 ASN A CA 1
ATOM 768 C C . ASN A 1 93 ? 12.974 -0.691 4.606 1.00 96.81 93 ASN A C 1
ATOM 770 O O . ASN A 1 93 ? 12.652 -0.755 5.789 1.00 96.81 93 ASN A O 1
ATOM 774 N N . ALA A 1 94 ? 13.498 0.424 4.090 1.00 95.38 94 ALA A N 1
ATOM 775 C CA . ALA A 1 94 ? 13.739 1.630 4.884 1.00 95.38 94 ALA A CA 1
ATOM 776 C C . ALA A 1 94 ? 12.437 2.279 5.382 1.00 95.38 94 ALA A C 1
ATOM 778 O O . ALA A 1 94 ? 12.432 2.968 6.403 1.00 95.38 94 ALA A O 1
ATOM 779 N N . THR A 1 95 ? 11.339 2.061 4.662 1.00 94.25 95 THR A N 1
ATOM 780 C CA . THR A 1 95 ? 10.012 2.589 4.993 1.00 94.25 95 THR A CA 1
ATOM 781 C C . THR A 1 95 ? 9.095 1.561 5.650 1.00 94.25 95 THR A C 1
ATOM 783 O O . THR A 1 95 ? 8.036 1.950 6.130 1.00 94.25 95 THR A O 1
ATOM 786 N N . ASN A 1 96 ? 9.499 0.287 5.742 1.00 94.12 96 ASN A N 1
ATOM 787 C CA . ASN A 1 96 ? 8.641 -0.836 6.138 1.00 94.12 96 ASN A CA 1
ATOM 788 C C . ASN A 1 96 ? 7.321 -0.870 5.349 1.00 94.12 96 ASN A C 1
ATOM 790 O O . ASN A 1 96 ? 6.245 -1.016 5.934 1.00 94.12 96 ASN A O 1
ATOM 794 N N . ALA A 1 97 ? 7.409 -0.684 4.036 1.00 96.38 97 ALA A N 1
ATOM 795 C CA . ALA A 1 97 ? 6.261 -0.647 3.148 1.00 96.38 97 ALA A CA 1
ATOM 796 C C . ALA A 1 97 ? 6.527 -1.437 1.866 1.00 96.38 97 ALA A C 1
ATOM 798 O O . ALA A 1 97 ? 7.656 -1.494 1.370 1.00 96.38 97 ALA A O 1
ATOM 799 N N . ASP A 1 98 ? 5.462 -2.008 1.321 1.00 97.06 98 ASP A N 1
ATOM 800 C CA . ASP A 1 98 ? 5.484 -2.648 0.016 1.00 97.06 98 ASP A CA 1
ATOM 801 C C . ASP A 1 98 ? 5.489 -1.558 -1.062 1.00 97.06 98 ASP A C 1
ATOM 803 O O . ASP A 1 98 ? 4.755 -0.583 -0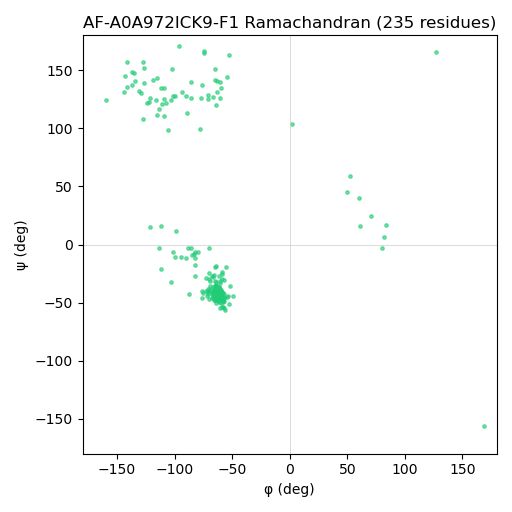.944 1.00 97.06 98 ASP A O 1
ATOM 807 N N . VAL A 1 99 ? 6.299 -1.709 -2.107 1.00 98.06 99 VAL A N 1
ATOM 808 C CA . VAL A 1 99 ? 6.456 -0.765 -3.220 1.00 98.06 99 VAL A CA 1
ATOM 809 C C . VAL A 1 99 ? 5.942 -1.400 -4.495 1.00 98.06 99 VAL A C 1
ATOM 811 O O . VAL A 1 99 ? 6.511 -2.393 -4.959 1.00 98.06 99 VAL A O 1
ATOM 814 N N . TRP A 1 100 ? 4.894 -0.831 -5.081 1.00 97.75 100 TRP A N 1
ATOM 815 C CA . TRP A 1 100 ? 4.326 -1.306 -6.339 1.00 97.75 100 TRP A CA 1
ATOM 816 C C . TRP A 1 100 ? 4.411 -0.228 -7.411 1.00 97.75 100 TRP A C 1
ATOM 818 O O . TRP A 1 100 ? 4.176 0.947 -7.143 1.00 97.75 100 TRP A O 1
ATOM 828 N N . ILE A 1 101 ? 4.706 -0.645 -8.638 1.00 96.75 101 ILE A N 1
ATOM 829 C CA . ILE A 1 101 ? 4.617 0.198 -9.830 1.00 96.75 101 ILE A CA 1
ATOM 830 C C . ILE A 1 101 ? 3.557 -0.410 -10.725 1.00 96.75 101 ILE A C 1
ATOM 832 O O . ILE A 1 101 ? 3.631 -1.588 -11.080 1.00 96.75 101 ILE A O 1
ATOM 836 N N . VAL A 1 102 ? 2.566 0.400 -11.068 1.00 96.00 102 VAL A N 1
ATOM 837 C CA . VAL A 1 102 ? 1.348 -0.026 -11.743 1.00 96.00 102 VAL A CA 1
ATOM 838 C C . VAL A 1 102 ? 1.152 0.820 -12.995 1.00 96.00 102 VAL A C 1
ATOM 840 O O . VAL A 1 102 ? 1.384 2.027 -12.982 1.00 96.00 102 VAL A O 1
ATOM 843 N N . THR A 1 103 ? 0.741 0.199 -14.093 1.00 93.81 103 THR A N 1
ATOM 844 C CA . THR A 1 103 ? 0.404 0.916 -15.329 1.00 93.81 103 THR A CA 1
ATOM 845 C C . THR A 1 103 ? -0.941 1.635 -15.188 1.00 93.81 103 THR A C 1
ATOM 847 O O . THR A 1 103 ? -1.758 1.308 -14.325 1.00 93.81 103 THR A O 1
ATOM 850 N N . GLU A 1 104 ? -1.245 2.569 -16.087 1.00 91.69 104 GLU A N 1
ATOM 851 C CA . GLU A 1 104 ? -2.574 3.200 -16.185 1.00 91.69 104 GLU A CA 1
ATOM 852 C C . GLU A 1 104 ? -3.743 2.203 -16.347 1.00 91.69 104 GLU A C 1
ATOM 854 O O . GLU A 1 104 ? -4.901 2.532 -16.088 1.00 91.69 104 GLU A O 1
ATOM 859 N N . LYS A 1 105 ? -3.449 0.969 -16.772 1.00 91.88 105 LYS A N 1
ATOM 860 C CA . LYS A 1 105 ? -4.432 -0.107 -16.950 1.00 91.88 105 LYS A CA 1
ATOM 861 C C . LYS A 1 105 ? -4.652 -0.917 -15.675 1.00 91.88 105 LYS A C 1
ATOM 863 O O . LYS A 1 105 ? -5.504 -1.801 -15.670 1.00 91.88 105 LYS A O 1
ATOM 868 N N . GLY A 1 106 ? -3.918 -0.626 -14.602 1.00 92.56 106 GLY A N 1
ATOM 869 C CA . GLY A 1 106 ? -3.972 -1.374 -13.349 1.00 92.56 106 GLY A CA 1
ATOM 870 C C . GLY A 1 106 ? -3.104 -2.634 -13.342 1.00 92.56 106 GLY A C 1
ATOM 871 O O . GLY A 1 106 ? -3.311 -3.500 -12.496 1.00 92.56 106 GLY A O 1
ATOM 872 N N . GLU A 1 107 ? -2.158 -2.768 -14.271 1.00 95.19 107 GLU A N 1
ATOM 873 C CA . GLU A 1 107 ? -1.246 -3.915 -14.329 1.00 95.19 107 GLU A CA 1
ATOM 874 C C . GLU A 1 107 ? -0.052 -3.647 -13.407 1.00 95.19 107 GLU A C 1
ATOM 876 O O . GLU A 1 107 ? 0.611 -2.618 -13.535 1.00 95.19 107 GLU A O 1
ATOM 881 N N . ILE A 1 108 ? 0.246 -4.557 -12.483 1.00 95.50 108 ILE A N 1
ATOM 882 C CA . ILE A 1 108 ? 1.386 -4.434 -11.572 1.00 95.50 108 ILE A CA 1
ATOM 883 C C . ILE A 1 108 ? 2.656 -4.817 -12.337 1.00 95.50 108 ILE A C 1
ATOM 885 O O . ILE A 1 108 ? 2.965 -5.997 -12.510 1.00 95.50 108 ILE A O 1
ATOM 889 N N . TYR A 1 109 ? 3.389 -3.803 -12.795 1.00 93.75 109 TYR A N 1
ATOM 890 C CA . TYR A 1 109 ? 4.660 -3.943 -13.505 1.00 93.75 109 TYR A CA 1
ATOM 891 C C . TYR A 1 109 ? 5.778 -4.434 -12.580 1.00 93.75 109 TYR A C 1
ATOM 893 O O . TYR A 1 109 ? 6.594 -5.273 -12.964 1.00 93.75 109 TYR A O 1
ATOM 901 N N . TYR A 1 110 ? 5.808 -3.922 -11.349 1.00 95.19 110 TYR A N 1
ATOM 902 C CA . TYR A 1 110 ? 6.773 -4.307 -10.324 1.00 95.19 110 TYR A CA 1
ATOM 903 C C . TYR A 1 110 ? 6.111 -4.324 -8.949 1.00 95.19 110 TYR A C 1
ATOM 905 O O . TYR A 1 110 ? 5.281 -3.467 -8.651 1.00 95.19 110 TYR A O 1
ATOM 913 N N . ALA A 1 111 ? 6.528 -5.264 -8.102 1.00 96.88 111 ALA A N 1
ATOM 914 C CA . ALA A 1 111 ? 6.157 -5.311 -6.696 1.00 96.88 111 ALA A CA 1
ATOM 915 C C . ALA A 1 111 ? 7.352 -5.750 -5.844 1.00 96.88 111 ALA A C 1
ATOM 917 O O . ALA A 1 111 ? 8.051 -6.711 -6.175 1.00 96.88 111 ALA A O 1
ATOM 918 N N . TYR A 1 112 ? 7.563 -5.055 -4.731 1.00 96.88 112 TYR A N 1
ATOM 919 C CA . TYR A 1 112 ? 8.403 -5.516 -3.638 1.00 96.88 112 TYR A CA 1
ATOM 920 C C . TYR A 1 112 ? 7.665 -5.372 -2.303 1.00 96.88 112 TYR A C 1
ATOM 922 O O . TYR A 1 112 ? 7.176 -4.282 -2.042 1.00 96.88 112 TYR A O 1
ATOM 930 N N . PRO A 1 113 ? 7.634 -6.392 -1.431 1.00 95.38 113 PRO A N 1
ATOM 931 C CA . PRO A 1 113 ? 8.007 -7.781 -1.681 1.00 95.38 113 PRO A CA 1
ATOM 932 C C . PRO A 1 113 ? 7.283 -8.379 -2.891 1.00 95.38 113 PRO A C 1
ATOM 934 O O . PRO A 1 113 ? 6.299 -7.831 -3.385 1.00 95.38 113 PRO A O 1
ATOM 937 N N . ASP A 1 114 ? 7.807 -9.496 -3.393 1.00 94.62 114 ASP A N 1
ATOM 938 C CA . ASP A 1 114 ? 7.162 -10.190 -4.502 1.00 94.62 114 ASP A CA 1
ATOM 939 C C . ASP A 1 114 ? 5.747 -10.640 -4.101 1.00 94.62 114 ASP A C 1
ATOM 941 O O . ASP A 1 114 ? 5.526 -11.094 -2.973 1.00 94.62 114 ASP A O 1
ATOM 945 N N . LEU A 1 115 ? 4.789 -10.513 -5.022 1.00 93.81 115 LEU A N 1
ATOM 946 C CA . LEU A 1 115 ? 3.393 -10.841 -4.734 1.00 93.81 115 LEU A CA 1
ATOM 947 C C . LEU A 1 115 ? 3.247 -12.336 -4.403 1.00 93.81 115 LEU A C 1
ATOM 949 O O . LEU A 1 115 ? 3.848 -13.171 -5.091 1.00 93.81 115 LEU A O 1
ATOM 953 N N . PRO A 1 116 ? 2.402 -12.709 -3.421 1.00 93.06 116 PRO A N 1
ATOM 954 C CA . PRO A 1 116 ? 2.158 -14.106 -3.088 1.00 93.06 116 PRO A CA 1
ATOM 955 C C . PRO A 1 116 ? 1.712 -14.925 -4.304 1.00 93.06 116 PRO A C 1
ATOM 957 O O . PRO A 1 116 ? 0.943 -14.460 -5.147 1.00 93.06 116 PRO A O 1
ATOM 960 N N . SER A 1 117 ? 2.139 -16.188 -4.378 1.00 92.44 117 SER A N 1
ATOM 961 C CA . SER A 1 117 ? 1.824 -17.065 -5.516 1.00 92.44 117 SER A CA 1
ATOM 962 C C . SER A 1 117 ? 0.321 -17.266 -5.743 1.00 92.44 117 SER A C 1
ATOM 964 O O . SER A 1 117 ? -0.096 -17.469 -6.881 1.00 92.44 117 SER A O 1
ATOM 966 N N . SER A 1 118 ? -0.496 -17.203 -4.685 1.00 91.94 118 SER A N 1
ATOM 967 C CA . SER A 1 118 ? -1.962 -17.243 -4.779 1.00 91.94 118 SER A CA 1
ATOM 968 C C . SER A 1 118 ? -2.516 -16.025 -5.517 1.00 91.94 118 SER A C 1
ATOM 970 O O . SER A 1 118 ? -3.257 -16.188 -6.478 1.00 91.94 118 SER A O 1
ATOM 972 N N . ILE A 1 119 ? -2.067 -14.820 -5.155 1.00 93.19 119 ILE A N 1
ATOM 973 C CA . ILE A 1 119 ? -2.438 -13.569 -5.832 1.00 93.19 119 ILE A CA 1
ATOM 974 C C . ILE A 1 119 ? -2.046 -13.626 -7.306 1.00 93.19 119 ILE A C 1
ATOM 976 O O . ILE A 1 119 ? -2.859 -13.333 -8.180 1.00 93.19 119 ILE A O 1
ATOM 980 N N . LYS A 1 120 ? -0.818 -14.071 -7.597 1.00 92.69 120 LYS A N 1
ATOM 981 C CA . LYS A 1 120 ? -0.362 -14.244 -8.980 1.00 92.69 120 LYS A CA 1
ATOM 982 C C . LYS A 1 120 ? -1.254 -15.209 -9.747 1.00 92.69 120 LYS A C 1
ATOM 984 O O . LYS A 1 120 ? -1.584 -14.931 -10.886 1.00 92.69 120 LYS A O 1
ATOM 989 N N . LYS A 1 121 ? -1.649 -16.329 -9.146 1.00 91.62 121 LYS A N 1
ATOM 990 C CA . LYS A 1 121 ? -2.507 -17.326 -9.794 1.00 91.62 121 LYS A CA 1
ATOM 991 C C . LYS A 1 121 ? -3.907 -16.783 -10.092 1.00 91.62 121 LYS A C 1
ATOM 993 O O . LYS A 1 121 ? -4.430 -17.061 -11.167 1.00 91.62 121 LYS A O 1
ATOM 998 N N . ASP A 1 122 ? -4.491 -16.043 -9.158 1.00 92.00 122 ASP A N 1
ATOM 999 C CA . ASP A 1 122 ? -5.894 -15.628 -9.233 1.00 92.00 122 ASP A CA 1
ATOM 1000 C C . ASP A 1 122 ? -6.095 -14.383 -10.107 1.00 92.00 122 ASP A C 1
ATOM 1002 O O . ASP A 1 122 ? -7.151 -14.220 -10.716 1.00 92.00 122 ASP A O 1
ATOM 1006 N N . PHE A 1 123 ? -5.070 -13.533 -10.216 1.00 92.75 123 PHE A N 1
ATOM 1007 C CA . PHE A 1 123 ? -5.161 -12.234 -10.887 1.00 92.75 123 PHE A CA 1
ATOM 1008 C C . PHE A 1 123 ? -4.179 -12.061 -12.055 1.00 92.75 123 PHE A C 1
ATOM 1010 O O . PHE A 1 123 ? -3.961 -10.937 -12.506 1.00 92.75 123 PHE A O 1
ATOM 1017 N N . MET A 1 124 ? -3.569 -13.136 -12.570 1.00 92.56 124 MET A N 1
ATOM 1018 C CA . MET A 1 124 ? -2.703 -13.030 -13.751 1.00 92.56 124 MET A CA 1
ATOM 1019 C C . MET A 1 124 ? -3.507 -12.586 -14.978 1.00 92.56 124 MET A C 1
ATOM 1021 O O . MET A 1 124 ? -4.424 -13.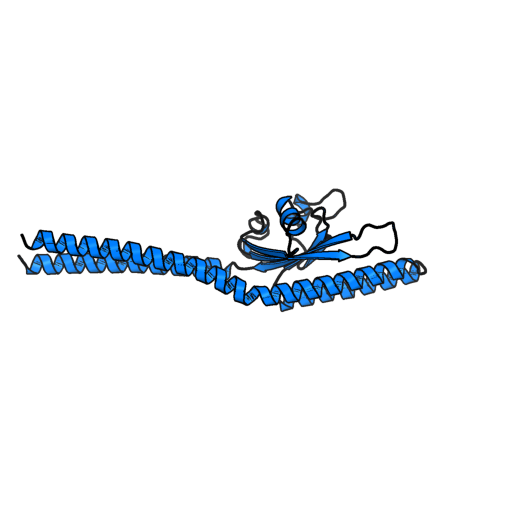281 -15.420 1.00 92.56 124 MET A O 1
ATOM 1025 N N . GLY A 1 125 ? -3.130 -11.452 -15.562 1.00 87.69 125 GLY A N 1
ATOM 1026 C CA . GLY A 1 125 ? -3.648 -10.981 -16.838 1.00 87.69 125 GLY A CA 1
ATOM 1027 C C . GLY A 1 125 ? -3.086 -11.768 -18.024 1.00 87.69 125 GLY A C 1
ATOM 1028 O O . GLY A 1 125 ? -2.082 -12.476 -17.934 1.00 87.69 125 GLY A O 1
ATOM 1029 N N . SER A 1 126 ? -3.708 -11.607 -19.194 1.00 84.50 126 SER A N 1
ATOM 1030 C CA . SER A 1 126 ? -3.261 -12.244 -20.446 1.00 84.50 126 SER A CA 1
ATOM 1031 C C . SER A 1 126 ? -1.883 -11.774 -20.929 1.00 84.50 126 SER A C 1
ATOM 1033 O O . SER A 1 126 ? -1.260 -12.424 -21.761 1.00 84.50 126 SER A O 1
ATOM 1035 N N . ASN A 1 127 ? -1.422 -10.633 -20.425 1.00 83.00 127 ASN A N 1
ATOM 1036 C CA . ASN A 1 127 ? -0.127 -10.009 -20.691 1.00 83.00 127 ASN A CA 1
ATOM 1037 C C . ASN A 1 127 ? 1.007 -10.541 -19.787 1.00 83.00 127 ASN A C 1
ATOM 1039 O O . ASN A 1 127 ? 2.149 -10.122 -19.951 1.00 83.00 127 ASN A O 1
ATOM 1043 N N . GLY A 1 128 ? 0.707 -11.439 -18.840 1.00 86.44 128 GLY A N 1
ATOM 1044 C CA . GLY A 1 128 ? 1.682 -11.985 -17.892 1.00 86.44 128 GLY A CA 1
ATOM 1045 C C . GLY A 1 128 ? 1.968 -11.102 -16.672 1.00 86.44 128 GLY A C 1
ATOM 1046 O O . GLY A 1 128 ? 2.841 -11.453 -15.880 1.00 86.44 128 GLY A O 1
ATOM 1047 N N . TYR A 1 129 ? 1.240 -9.995 -16.501 1.00 90.81 129 TYR A N 1
ATOM 1048 C CA . TYR A 1 129 ? 1.291 -9.152 -15.307 1.00 90.81 129 TYR A CA 1
ATOM 1049 C C . TYR A 1 129 ? 0.081 -9.410 -14.414 1.00 90.81 129 TYR A C 1
ATOM 1051 O O . TYR A 1 129 ? -1.002 -9.754 -14.887 1.00 90.81 129 TYR A O 1
ATOM 1059 N N . VAL A 1 130 ? 0.252 -9.219 -13.106 1.00 93.19 130 VAL A N 1
ATOM 1060 C CA . VAL A 1 130 ? -0.873 -9.276 -12.169 1.00 93.19 130 VAL A CA 1
ATOM 1061 C C . VAL A 1 130 ? -1.747 -8.044 -12.377 1.00 93.19 130 VAL A C 1
ATOM 1063 O O . VAL A 1 130 ? -1.251 -6.922 -12.366 1.00 93.19 130 VAL A O 1
ATOM 1066 N N . GLN A 1 131 ? -3.044 -8.251 -12.557 1.00 94.06 131 GLN A N 1
ATOM 1067 C CA . GLN A 1 131 ? -4.025 -7.192 -12.730 1.00 94.06 131 GLN A CA 1
ATOM 1068 C C . GLN A 1 131 ? -4.641 -6.827 -11.378 1.00 94.06 131 GLN A C 1
ATOM 1070 O O . GLN A 1 131 ? -5.100 -7.701 -10.643 1.00 94.06 131 GLN A O 1
ATOM 1075 N N . LEU A 1 132 ? -4.705 -5.534 -11.061 1.00 93.06 132 LEU A N 1
ATOM 1076 C CA . LEU A 1 132 ? -5.468 -5.063 -9.909 1.00 93.06 132 LEU A CA 1
ATOM 1077 C C . LEU A 1 132 ? -6.953 -5.444 -10.074 1.00 93.06 132 LEU A C 1
ATOM 1079 O O . LEU A 1 132 ? -7.545 -5.128 -11.112 1.00 93.06 132 LEU A O 1
ATOM 1083 N N . PRO A 1 133 ? -7.559 -6.128 -9.086 1.00 89.69 133 PRO A N 1
ATOM 1084 C CA . PRO A 1 133 ? -8.888 -6.718 -9.228 1.00 89.69 133 PRO A CA 1
ATOM 1085 C C . PRO A 1 133 ? -10.017 -5.693 -9.324 1.00 89.69 133 PRO A C 1
ATOM 1087 O O . PRO A 1 133 ? -11.029 -5.962 -9.972 1.00 89.69 133 PRO A O 1
ATOM 1090 N N . ALA A 1 134 ? -9.869 -4.536 -8.678 1.00 90.25 134 ALA A N 1
ATOM 1091 C CA . ALA A 1 134 ? -10.871 -3.483 -8.672 1.00 90.25 134 ALA A CA 1
ATOM 1092 C C . ALA A 1 134 ? -10.385 -2.288 -9.494 1.00 90.25 134 ALA A C 1
ATOM 1094 O O . ALA A 1 134 ? -9.321 -1.716 -9.251 1.00 90.25 134 ALA A O 1
ATOM 1095 N N . ARG A 1 135 ? -11.199 -1.874 -10.468 1.00 89.62 135 ARG A N 1
ATOM 1096 C CA . ARG A 1 135 ? -10.868 -0.769 -11.376 1.00 89.62 135 ARG A CA 1
ATOM 1097 C C . ARG A 1 135 ? -10.658 0.548 -10.629 1.00 89.62 135 ARG A C 1
ATOM 1099 O O . ARG A 1 135 ? -9.841 1.383 -11.013 1.00 89.62 135 ARG A O 1
ATOM 1106 N N . GLU A 1 136 ? -11.396 0.732 -9.548 1.00 89.69 136 GLU A N 1
ATOM 1107 C CA . GLU A 1 136 ? -11.354 1.904 -8.688 1.00 89.69 136 GLU A CA 1
ATOM 1108 C C . GLU A 1 136 ? -9.976 2.101 -8.040 1.00 89.69 136 GLU A C 1
ATOM 1110 O O . GLU A 1 136 ? -9.604 3.248 -7.795 1.00 89.69 136 GLU A O 1
ATOM 1115 N N . GLN A 1 137 ? -9.196 1.027 -7.843 1.00 88.06 137 GLN A N 1
ATOM 1116 C CA . GLN A 1 137 ? -7.872 1.074 -7.207 1.00 88.06 137 GLN A CA 1
ATOM 1117 C C . GLN A 1 137 ? -6.916 2.017 -7.934 1.00 88.06 137 GLN A C 1
ATOM 1119 O O . GLN A 1 137 ? -6.214 2.789 -7.292 1.00 88.06 137 GLN A O 1
ATOM 1124 N N . TYR A 1 138 ? -6.916 1.987 -9.268 1.00 90.69 138 TYR A N 1
ATOM 1125 C CA . TYR A 1 138 ? -6.023 2.810 -10.082 1.00 90.69 138 TYR A CA 1
ATOM 1126 C C . TYR A 1 138 ? -6.732 4.016 -10.706 1.00 90.69 138 TYR A C 1
ATOM 1128 O O . TYR A 1 138 ? -6.138 5.088 -10.813 1.00 90.69 138 TYR A O 1
ATOM 1136 N N . MET A 1 139 ? -8.025 3.908 -11.036 1.00 90.75 139 MET A N 1
ATOM 1137 C CA . MET A 1 139 ? -8.782 5.040 -11.586 1.00 90.75 139 MET A CA 1
ATOM 1138 C C . MET A 1 139 ? -8.935 6.191 -10.587 1.00 90.75 139 MET A C 1
ATOM 1140 O O . MET A 1 139 ? -8.990 7.345 -11.004 1.00 90.75 139 MET A O 1
ATOM 1144 N N . LYS A 1 140 ? -9.008 5.905 -9.279 1.00 91.25 140 LYS A N 1
ATOM 1145 C CA . LYS A 1 140 ? -9.090 6.945 -8.244 1.00 91.25 140 LYS A CA 1
ATOM 1146 C C . LYS A 1 140 ? -7.851 7.839 -8.256 1.00 91.25 140 LYS A C 1
ATOM 1148 O O . LYS A 1 140 ? -8.002 9.052 -8.219 1.00 91.2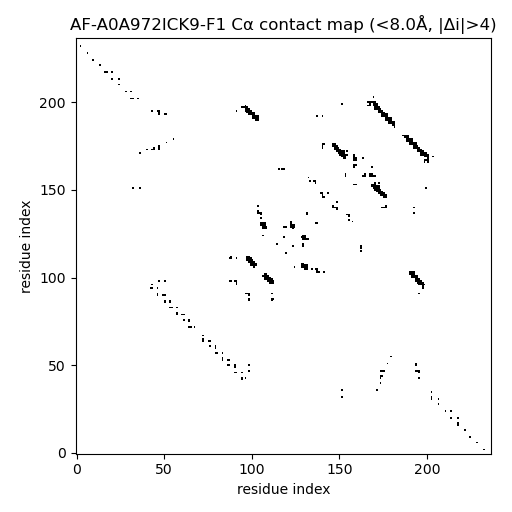5 140 LYS A O 1
ATOM 1153 N N . LEU A 1 141 ? -6.660 7.250 -8.370 1.00 91.12 141 LEU A N 1
ATOM 1154 C CA . LEU A 1 141 ? -5.401 7.992 -8.448 1.00 91.12 141 LEU A CA 1
ATOM 1155 C C . LEU A 1 141 ? -5.229 8.699 -9.803 1.00 91.12 141 LEU A C 1
ATOM 1157 O O . LEU A 1 141 ? -4.811 9.852 -9.847 1.00 91.12 141 LEU A O 1
ATOM 1161 N N . LEU A 1 142 ? -5.603 8.045 -10.908 1.00 90.62 142 LEU A N 1
ATOM 1162 C CA . LEU A 1 142 ? -5.532 8.654 -12.242 1.00 90.62 142 LEU A CA 1
ATOM 1163 C C . LEU A 1 142 ? -6.416 9.900 -12.364 1.00 90.62 142 LEU A C 1
ATOM 1165 O O . LEU A 1 142 ? -5.987 10.900 -12.936 1.00 90.62 142 LEU A O 1
ATOM 1169 N N . ASN A 1 143 ? -7.629 9.847 -11.811 1.00 89.62 143 ASN A N 1
ATOM 1170 C CA . ASN A 1 143 ? -8.603 10.936 -11.883 1.00 89.62 143 ASN A CA 1
ATOM 1171 C C . ASN A 1 143 ? -8.412 12.005 -10.801 1.00 89.62 143 ASN A C 1
ATOM 1173 O O . ASN A 1 143 ? -9.089 13.037 -10.847 1.00 89.62 143 ASN A O 1
ATOM 1177 N N . ASP A 1 144 ? -7.546 11.765 -9.816 1.00 90.81 144 ASP A N 1
ATOM 1178 C CA . ASP A 1 144 ? -7.298 12.736 -8.762 1.00 90.81 144 ASP A CA 1
ATOM 1179 C C . ASP A 1 144 ? -6.643 14.003 -9.334 1.00 90.81 144 ASP A C 1
ATOM 1181 O O . ASP A 1 144 ? -5.826 13.950 -10.258 1.00 90.81 144 ASP A O 1
ATOM 1185 N N . LYS A 1 145 ? -7.024 15.175 -8.821 1.00 84.50 145 LYS A N 1
ATOM 1186 C CA . LYS A 1 145 ? -6.509 16.449 -9.349 1.00 84.50 145 LYS A CA 1
ATOM 1187 C C . LYS A 1 145 ? -5.047 16.650 -8.990 1.00 84.50 145 LYS A C 1
ATOM 1189 O O . LYS A 1 145 ? -4.270 17.043 -9.859 1.00 84.50 145 LYS A O 1
ATOM 1194 N N . ASP A 1 146 ? -4.695 16.323 -7.755 1.00 86.94 146 ASP A N 1
ATOM 1195 C CA . ASP A 1 146 ? -3.343 16.478 -7.231 1.00 86.94 146 ASP A CA 1
ATOM 1196 C C . ASP A 1 146 ? -2.457 15.299 -7.650 1.00 86.94 146 ASP A C 1
ATOM 1198 O O . ASP A 1 146 ? -1.238 15.367 -7.546 1.00 86.94 146 ASP A O 1
ATOM 1202 N N . GLY A 1 147 ? -3.065 14.238 -8.193 1.00 89.25 147 GLY A N 1
ATOM 1203 C CA . GLY A 1 147 ? -2.359 13.052 -8.656 1.00 89.25 147 GLY A CA 1
ATOM 1204 C C . GLY A 1 147 ? -1.807 12.230 -7.503 1.00 89.25 147 GLY A C 1
ATOM 1205 O O . GLY A 1 147 ? -0.835 11.505 -7.698 1.00 89.25 147 GLY A O 1
ATOM 1206 N N . THR A 1 148 ? -2.412 12.351 -6.319 1.00 93.25 148 THR A N 1
ATOM 1207 C CA . THR A 1 148 ? -1.984 11.644 -5.113 1.00 93.25 148 THR A CA 1
ATOM 1208 C C . THR A 1 148 ? -3.146 10.886 -4.485 1.00 93.25 148 THR A C 1
ATOM 1210 O O . THR A 1 148 ? -4.313 11.247 -4.620 1.00 93.25 148 THR A O 1
ATOM 1213 N N . LEU A 1 149 ? -2.835 9.802 -3.785 1.00 93.50 149 LEU A N 1
ATOM 1214 C CA . LEU A 1 149 ? -3.796 9.003 -3.040 1.00 93.50 149 LEU A CA 1
ATOM 1215 C C . LEU A 1 149 ? -3.268 8.803 -1.628 1.00 93.50 149 LEU A C 1
ATOM 1217 O O . LEU A 1 149 ? -2.142 8.355 -1.443 1.00 93.50 149 LEU A O 1
ATOM 1221 N N . VAL A 1 150 ? -4.115 9.075 -0.639 1.00 94.50 150 VAL A N 1
ATOM 1222 C CA . VAL A 1 150 ? -3.888 8.676 0.751 1.00 94.50 150 VAL A CA 1
ATOM 1223 C C . VAL A 1 150 ? -5.088 7.864 1.200 1.00 94.50 150 VAL A C 1
ATOM 1225 O O . VAL A 1 150 ? -6.219 8.349 1.162 1.00 94.50 150 VAL A O 1
ATOM 1228 N N . GLU A 1 151 ? -4.859 6.628 1.626 1.00 92.75 151 GLU A N 1
ATOM 1229 C CA . GLU A 1 151 ? -5.932 5.751 2.079 1.00 92.75 151 GLU A CA 1
ATOM 1230 C C . GLU A 1 151 ? -5.481 4.876 3.243 1.00 92.75 151 GLU A C 1
ATOM 1232 O O . GLU A 1 151 ? -4.437 4.238 3.179 1.00 92.75 151 GLU A O 1
ATOM 1237 N N . LEU A 1 152 ? -6.286 4.831 4.304 1.00 92.69 152 LEU A N 1
ATOM 1238 C CA . LEU A 1 152 ? -6.122 3.891 5.407 1.00 92.69 152 LEU A CA 1
ATOM 1239 C C . LEU A 1 152 ? -7.263 2.873 5.339 1.00 92.69 152 LEU A C 1
ATOM 1241 O O . LEU A 1 152 ? -8.416 3.228 5.582 1.00 92.69 152 LEU A O 1
ATOM 1245 N N . GLY A 1 153 ? -6.953 1.625 4.997 1.00 91.50 153 GLY A N 1
ATOM 1246 C CA . GLY A 1 153 ? -7.959 0.590 4.768 1.00 91.50 153 GLY A CA 1
ATOM 1247 C C . GLY A 1 153 ? -7.377 -0.666 4.131 1.00 91.50 153 GLY A C 1
ATOM 1248 O O . GLY A 1 153 ? -6.185 -0.926 4.247 1.00 91.50 153 GLY A O 1
ATOM 1249 N N . ASP A 1 154 ? -8.215 -1.442 3.454 1.00 91.06 154 ASP A N 1
ATOM 1250 C CA . ASP A 1 154 ? -7.831 -2.714 2.831 1.00 91.06 154 ASP A CA 1
ATOM 1251 C C . ASP A 1 154 ? -7.541 -2.610 1.326 1.00 91.06 154 ASP A C 1
ATOM 1253 O O . ASP A 1 154 ? -7.404 -3.628 0.644 1.00 91.06 154 ASP A O 1
ATOM 1257 N N . PHE A 1 155 ? -7.428 -1.378 0.820 1.00 92.56 155 PHE A N 1
ATOM 1258 C CA . PHE A 1 155 ? -7.160 -1.055 -0.579 1.00 92.56 155 PHE A CA 1
ATOM 1259 C C . PHE A 1 155 ? -8.138 -1.764 -1.526 1.00 92.56 155 PHE A C 1
ATOM 1261 O O . PHE A 1 155 ? -7.747 -2.545 -2.397 1.00 92.56 155 PHE A O 1
ATOM 1268 N N . PHE A 1 156 ? -9.431 -1.482 -1.338 1.00 89.81 156 PHE A N 1
ATOM 1269 C CA . PHE A 1 156 ? -10.543 -2.089 -2.080 1.00 89.81 156 PHE A CA 1
ATOM 1270 C C . PHE A 1 156 ? -10.619 -3.615 -1.907 1.00 89.81 156 PHE A C 1
ATOM 1272 O O . PHE A 1 156 ? -10.882 -4.353 -2.856 1.00 89.81 156 PHE A O 1
ATOM 1279 N N . GLY A 1 157 ? -10.373 -4.101 -0.691 1.00 89.56 157 GLY A N 1
ATOM 1280 C CA . GLY A 1 157 ? -10.427 -5.526 -0.361 1.00 89.56 157 GLY A CA 1
ATOM 1281 C C . GLY A 1 157 ? -9.189 -6.336 -0.745 1.00 89.56 157 GLY A C 1
ATOM 1282 O O . GLY A 1 157 ? -9.134 -7.520 -0.412 1.00 89.56 157 GLY A O 1
ATOM 1283 N N . PHE A 1 158 ? -8.182 -5.742 -1.392 1.00 92.12 158 PHE A N 1
ATOM 1284 C CA . PHE A 1 158 ? -6.975 -6.465 -1.801 1.00 92.12 158 PHE A CA 1
ATOM 1285 C C . PHE A 1 158 ? -6.217 -7.044 -0.602 1.00 92.12 158 PHE A C 1
ATOM 1287 O O . PHE A 1 158 ? -5.854 -8.220 -0.596 1.00 92.12 158 PHE A O 1
ATOM 1294 N N . PHE A 1 159 ? -6.035 -6.253 0.455 1.00 92.38 159 PHE A N 1
ATOM 1295 C CA . PHE A 1 159 ? -5.350 -6.707 1.668 1.00 92.38 159 PHE A CA 1
ATOM 1296 C C . PHE A 1 159 ? -6.237 -7.544 2.601 1.00 92.38 159 PHE A C 1
ATOM 1298 O O . PHE A 1 159 ? -5.742 -8.127 3.564 1.00 92.38 159 PHE A O 1
ATOM 1305 N N . SER A 1 160 ? -7.531 -7.661 2.294 1.00 89.44 160 SER A N 1
ATOM 1306 C CA . SER A 1 160 ? -8.468 -8.551 2.995 1.00 89.44 160 SER A CA 1
ATOM 1307 C C . SER A 1 160 ? -8.411 -10.000 2.484 1.00 89.44 160 SER A C 1
ATOM 1309 O O . SER A 1 160 ? -9.013 -10.895 3.084 1.00 89.44 160 SER A O 1
ATOM 1311 N N . LEU A 1 161 ? -7.686 -10.256 1.390 1.00 90.94 161 LEU A N 1
ATOM 1312 C CA . LEU A 1 161 ? -7.496 -11.595 0.833 1.00 90.94 161 LEU A CA 1
ATOM 1313 C C . LEU A 1 161 ? -6.709 -12.503 1.791 1.00 90.94 161 LEU A C 1
ATOM 1315 O O . LEU A 1 161 ? -5.846 -12.051 2.544 1.00 90.94 161 LEU A O 1
ATOM 1319 N N . GLU A 1 162 ? -6.961 -13.815 1.718 1.00 88.94 162 GLU A N 1
ATOM 1320 C CA . GLU A 1 162 ? -6.326 -14.831 2.579 1.00 88.94 162 GLU A CA 1
ATOM 1321 C C . GLU A 1 162 ? -4.793 -14.723 2.585 1.00 88.94 162 GLU A C 1
ATOM 1323 O O . GLU A 1 162 ? -4.152 -14.870 3.625 1.00 88.94 162 GLU A O 1
ATOM 1328 N N . ALA A 1 163 ? -4.213 -14.360 1.438 1.00 88.50 163 ALA A N 1
ATOM 1329 C CA . ALA A 1 163 ? -2.779 -14.176 1.268 1.00 88.50 163 ALA A CA 1
ATOM 1330 C C . ALA A 1 163 ? -2.160 -13.118 2.199 1.00 88.50 163 ALA A C 1
ATOM 1332 O O . ALA A 1 163 ? -0.969 -13.206 2.464 1.00 88.50 163 ALA A O 1
ATOM 1333 N N . TYR A 1 164 ? -2.932 -12.151 2.706 1.00 87.94 164 TYR A N 1
ATOM 1334 C CA . TYR A 1 164 ? -2.444 -11.035 3.531 1.00 87.94 164 TYR A CA 1
ATOM 1335 C C . TYR A 1 164 ? -2.954 -11.063 4.981 1.00 87.94 164 TYR A C 1
ATOM 1337 O O . TYR A 1 164 ? -2.505 -10.269 5.813 1.00 87.94 164 TYR A O 1
ATOM 1345 N N . GLN A 1 165 ? -3.817 -12.023 5.337 1.00 83.50 165 GLN A N 1
ATOM 1346 C CA . GLN A 1 165 ? -4.424 -12.112 6.675 1.00 83.50 165 GLN A CA 1
ATOM 1347 C C . GLN A 1 165 ? -3.406 -12.188 7.822 1.00 83.50 165 GLN A C 1
ATOM 1349 O O . GLN A 1 165 ? -3.677 -11.700 8.919 1.00 83.50 165 GLN A O 1
ATOM 1354 N N . TYR A 1 166 ? -2.228 -12.773 7.587 1.00 81.19 166 TYR A N 1
ATOM 1355 C CA . TYR A 1 166 ? -1.188 -12.891 8.613 1.00 81.19 166 TYR A CA 1
ATOM 1356 C C . TYR A 1 166 ? -0.577 -11.536 9.014 1.00 81.19 166 TYR A C 1
ATOM 1358 O O . TYR A 1 166 ? -0.115 -11.387 10.148 1.00 81.19 166 TYR A O 1
ATOM 1366 N N . ILE A 1 167 ? -0.591 -10.548 8.113 1.00 82.50 167 ILE A N 1
ATOM 1367 C CA . ILE A 1 167 ? -0.107 -9.180 8.361 1.00 82.50 167 ILE A CA 1
ATOM 1368 C C . ILE A 1 167 ? -1.240 -8.331 8.946 1.00 82.50 167 ILE A C 1
ATOM 1370 O O . ILE A 1 167 ? -1.041 -7.587 9.915 1.00 82.50 167 ILE A O 1
ATOM 1374 N N . GLY A 1 168 ? -2.436 -8.489 8.381 1.00 83.06 168 GLY A N 1
ATOM 1375 C CA . GLY A 1 168 ? -3.653 -7.769 8.727 1.00 83.06 168 GLY A CA 1
ATOM 1376 C C . GLY A 1 168 ? -4.299 -7.126 7.503 1.00 83.06 168 GLY A C 1
ATOM 1377 O O . GLY A 1 168 ? -3.683 -7.004 6.450 1.00 83.06 168 GLY A O 1
ATOM 1378 N N . ASP A 1 169 ? -5.546 -6.702 7.671 1.00 84.19 169 ASP A N 1
ATOM 1379 C CA . ASP A 1 169 ? -6.389 -6.147 6.605 1.00 84.19 169 ASP A CA 1
ATOM 1380 C C . ASP A 1 169 ? -6.270 -4.624 6.457 1.00 84.19 169 ASP A C 1
ATOM 1382 O O . ASP A 1 169 ? -6.746 -4.061 5.484 1.00 84.19 169 ASP A O 1
ATOM 1386 N N . THR A 1 170 ? -5.640 -3.937 7.411 1.00 91.31 170 THR A N 1
ATOM 1387 C CA . THR A 1 170 ? -5.568 -2.471 7.425 1.00 91.31 170 THR A CA 1
ATOM 1388 C C . THR A 1 170 ? -4.168 -2.001 7.081 1.00 91.31 170 THR A C 1
ATOM 1390 O O . THR A 1 170 ? -3.206 -2.323 7.782 1.00 91.31 170 THR A O 1
ATOM 1393 N N . TRP A 1 171 ? -4.082 -1.203 6.027 1.00 94.81 171 TRP A N 1
ATOM 1394 C CA . TRP A 1 171 ? -2.863 -0.695 5.423 1.00 94.81 171 TRP A CA 1
ATOM 1395 C C . TRP A 1 171 ? -3.009 0.796 5.150 1.00 94.81 171 TRP A C 1
ATOM 1397 O O . TRP A 1 171 ? -4.069 1.269 4.742 1.00 94.81 171 TRP A O 1
ATOM 1407 N N . LEU A 1 172 ? -1.933 1.540 5.380 1.00 95.88 172 LEU A N 1
ATOM 1408 C CA . LEU A 1 172 ? -1.791 2.907 4.907 1.00 95.88 172 LEU A CA 1
ATOM 1409 C C . LEU A 1 172 ? -1.168 2.862 3.517 1.00 95.88 172 LEU A C 1
ATOM 1411 O O . LEU A 1 172 ? -0.015 2.469 3.36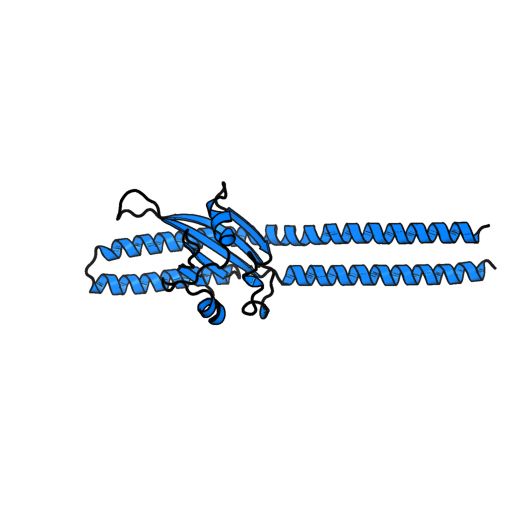1 1.00 95.88 172 LEU A O 1
ATOM 1415 N N . THR A 1 173 ? -1.942 3.268 2.524 1.00 96.81 173 THR A N 1
ATOM 1416 C CA . THR A 1 173 ? -1.515 3.377 1.137 1.00 96.81 173 THR A CA 1
ATOM 1417 C C . THR A 1 173 ? -1.271 4.838 0.803 1.00 96.81 173 THR A C 1
ATOM 1419 O O . THR A 1 173 ? -2.168 5.670 0.957 1.00 96.81 173 THR A O 1
ATOM 1422 N N . TYR A 1 174 ? -0.066 5.130 0.326 1.00 97.44 174 TYR A N 1
ATOM 1423 C CA . TYR A 1 174 ? 0.234 6.357 -0.395 1.00 97.44 174 TYR A CA 1
ATOM 1424 C C . TYR A 1 174 ? 0.471 6.019 -1.862 1.00 97.44 174 TYR A C 1
ATOM 1426 O O . TYR A 1 174 ? 1.175 5.055 -2.150 1.00 97.44 174 TYR A O 1
ATOM 1434 N N . GLY A 1 175 ? -0.108 6.783 -2.778 1.00 96.88 175 GLY A N 1
ATOM 1435 C CA . GLY A 1 175 ? 0.133 6.621 -4.205 1.00 96.88 175 GLY A CA 1
ATOM 1436 C C . GLY A 1 175 ? 0.346 7.955 -4.894 1.00 96.88 175 GLY A C 1
ATOM 1437 O O . GLY A 1 175 ? -0.260 8.949 -4.497 1.00 96.88 175 GLY A O 1
ATOM 1438 N N . GLU A 1 176 ? 1.170 7.967 -5.932 1.00 96.25 176 GLU A N 1
ATOM 1439 C CA . GLU A 1 176 ? 1.391 9.131 -6.788 1.00 96.25 176 GLU A CA 1
ATOM 1440 C C . GLU A 1 176 ? 1.424 8.701 -8.254 1.00 96.25 176 GLU A C 1
ATOM 1442 O O . GLU A 1 176 ? 1.991 7.657 -8.600 1.00 96.25 176 GLU A O 1
ATOM 1447 N N . ARG A 1 177 ? 0.769 9.481 -9.118 1.00 94.44 177 ARG A N 1
ATOM 1448 C CA . ARG A 1 177 ? 0.868 9.302 -10.569 1.00 94.44 177 ARG A CA 1
ATOM 1449 C C . ARG A 1 177 ? 2.084 10.057 -11.086 1.00 94.44 177 ARG A C 1
ATOM 1451 O O . ARG A 1 177 ? 2.317 11.198 -10.699 1.00 94.44 177 ARG A O 1
ATOM 1458 N N . PHE A 1 178 ? 2.796 9.462 -12.024 1.00 91.31 178 PHE A N 1
ATOM 1459 C CA . PHE A 1 178 ? 3.926 10.098 -12.679 1.00 91.31 178 PHE A CA 1
ATOM 1460 C C . PHE A 1 178 ? 3.942 9.739 -14.163 1.00 91.31 178 PHE A C 1
ATOM 1462 O O . PHE A 1 178 ? 3.348 8.748 -14.601 1.00 91.31 178 PHE A O 1
ATOM 1469 N N . TYR A 1 179 ? 4.590 10.598 -14.937 1.00 88.94 179 TYR A N 1
ATOM 1470 C CA . TYR A 1 179 ? 4.639 10.519 -16.388 1.00 88.94 179 TYR A CA 1
ATOM 1471 C C . TYR A 1 179 ? 6.058 10.173 -16.798 1.00 88.94 179 TYR A C 1
ATOM 1473 O O . TYR A 1 179 ? 7.010 10.750 -16.279 1.00 88.94 179 TYR A O 1
ATOM 1481 N N . ILE A 1 180 ? 6.186 9.237 -17.726 1.00 84.69 180 ILE A N 1
ATOM 1482 C CA . ILE A 1 180 ? 7.450 8.953 -18.385 1.00 84.69 180 ILE A CA 1
ATOM 1483 C C . ILE A 1 180 ? 7.326 9.401 -19.832 1.00 84.69 180 ILE A C 1
ATOM 1485 O O . ILE A 1 180 ? 6.476 8.897 -20.572 1.00 84.69 180 ILE A O 1
ATOM 1489 N N . ASP A 1 181 ? 8.197 10.320 -20.229 1.00 74.94 181 ASP A N 1
ATOM 1490 C CA . ASP A 1 181 ? 8.306 10.737 -21.618 1.00 74.94 181 ASP A CA 1
ATOM 1491 C C . ASP A 1 181 ? 8.923 9.605 -22.447 1.00 74.94 181 ASP A C 1
ATOM 1493 O O . ASP A 1 181 ? 9.989 9.068 -22.131 1.00 74.94 181 ASP A O 1
ATOM 1497 N N . ASP A 1 182 ? 8.221 9.210 -23.508 1.00 65.38 182 ASP A N 1
ATOM 1498 C CA . ASP A 1 182 ? 8.698 8.216 -24.462 1.00 65.38 182 ASP A CA 1
ATOM 1499 C C . ASP A 1 182 ? 9.122 8.918 -25.755 1.00 65.38 182 ASP A C 1
ATOM 1501 O O . ASP A 1 182 ? 8.308 9.243 -26.615 1.00 65.38 182 ASP A O 1
ATOM 1505 N N . ASP A 1 183 ? 10.426 9.143 -25.895 1.00 57.34 183 ASP A N 1
ATOM 1506 C CA . ASP A 1 183 ? 11.025 9.810 -27.059 1.00 57.34 183 ASP A CA 1
ATOM 1507 C C . ASP A 1 183 ? 10.960 8.946 -28.346 1.00 57.34 183 ASP A C 1
ATOM 1509 O O . ASP A 1 183 ? 11.397 9.371 -29.418 1.00 57.34 183 ASP A O 1
ATOM 1513 N N . SER A 1 184 ? 10.454 7.703 -28.266 1.00 56.12 184 SER A N 1
ATOM 1514 C CA . SER A 1 184 ? 10.527 6.709 -29.348 1.00 56.12 184 SER A CA 1
ATOM 1515 C C . SER A 1 184 ? 9.257 6.545 -30.198 1.00 56.12 184 SER A C 1
ATOM 1517 O O . SER A 1 184 ? 9.324 5.946 -31.275 1.00 56.12 184 SER A O 1
ATOM 1519 N N . SER A 1 185 ? 8.114 7.120 -29.808 1.00 44.31 185 SER A N 1
ATOM 1520 C CA . SER A 1 185 ? 6.891 7.093 -30.625 1.00 44.31 185 SER A CA 1
ATOM 1521 C C . SER A 1 185 ? 5.903 8.193 -30.232 1.00 44.31 185 SER A C 1
ATOM 1523 O O . SER A 1 185 ? 5.508 8.263 -29.078 1.00 44.31 185 SER A O 1
ATOM 1525 N N . SER A 1 186 ? 5.512 9.011 -31.216 1.00 43.78 186 SER A N 1
ATOM 1526 C CA . SER A 1 186 ? 4.461 10.046 -31.203 1.00 43.78 186 SER A CA 1
ATOM 1527 C C . SER A 1 186 ? 3.699 10.284 -29.882 1.00 43.78 186 SER A C 1
ATOM 1529 O O . SER A 1 186 ? 2.750 9.567 -29.582 1.00 43.78 186 SER A O 1
ATOM 1531 N N . ASP A 1 187 ? 4.063 11.376 -29.206 1.00 43.06 187 ASP A N 1
ATOM 1532 C CA . ASP A 1 187 ? 3.190 12.329 -28.491 1.00 43.06 187 ASP A CA 1
ATOM 1533 C C . ASP A 1 187 ? 2.315 11.840 -27.315 1.00 43.06 187 ASP A C 1
ATOM 1535 O O . ASP A 1 187 ? 1.426 12.571 -26.883 1.00 43.06 187 ASP A O 1
ATOM 1539 N N . GLU A 1 188 ? 2.562 10.658 -26.741 1.00 52.69 188 GLU A N 1
ATOM 1540 C CA . GLU A 1 188 ? 1.869 10.229 -25.514 1.00 52.69 188 GLU A CA 1
ATOM 1541 C C . GLU A 1 188 ? 2.864 9.791 -24.430 1.00 52.69 188 GLU A C 1
ATOM 1543 O O . GLU A 1 188 ? 3.497 8.737 -24.513 1.00 52.69 188 GLU A O 1
ATOM 1548 N N . SER A 1 189 ? 2.997 10.616 -23.387 1.00 64.50 189 SER A N 1
ATOM 1549 C CA . SER A 1 189 ? 3.716 10.250 -22.169 1.00 64.50 189 SER A CA 1
ATOM 1550 C C . SER A 1 189 ? 3.011 9.076 -21.486 1.00 64.50 189 SER A C 1
ATOM 1552 O O . SER A 1 189 ? 1.792 9.070 -21.294 1.00 64.50 189 SER A O 1
ATOM 1554 N N . LYS A 1 190 ? 3.776 8.043 -21.124 1.00 84.19 190 LYS A N 1
ATOM 1555 C CA . LYS A 1 190 ? 3.224 6.857 -20.461 1.00 84.19 190 LYS A CA 1
ATOM 1556 C C . LYS A 1 190 ? 2.957 7.177 -19.001 1.00 84.19 190 LYS A C 1
ATOM 1558 O O . LYS A 1 190 ? 3.864 7.590 -18.277 1.00 84.19 190 LYS A O 1
ATOM 1563 N N . VAL A 1 191 ? 1.725 6.940 -18.561 1.00 90.69 191 VAL A N 1
ATOM 1564 C CA . VAL A 1 191 ? 1.325 7.157 -17.171 1.00 90.69 191 VAL A CA 1
ATOM 1565 C C . VAL A 1 191 ? 1.554 5.894 -16.356 1.00 90.69 191 VAL A C 1
ATOM 1567 O O . VAL A 1 191 ? 1.070 4.806 -16.687 1.00 90.69 191 VAL A O 1
ATOM 1570 N N . TYR A 1 192 ? 2.256 6.065 -15.246 1.00 94.06 192 TYR A N 1
ATOM 1571 C CA . TYR A 1 192 ? 2.470 5.033 -14.250 1.00 94.06 192 TYR A CA 1
ATOM 1572 C C . TYR A 1 192 ? 2.068 5.549 -12.873 1.00 94.06 192 TYR A C 1
ATOM 1574 O O . TYR A 1 192 ? 2.007 6.748 -12.603 1.00 94.06 192 TYR A O 1
ATOM 1582 N N . LEU A 1 193 ? 1.768 4.607 -11.995 1.00 96.19 193 LEU A N 1
ATOM 1583 C CA . LEU A 1 193 ? 1.331 4.843 -10.634 1.00 96.19 193 LEU A CA 1
ATOM 1584 C C . LEU A 1 193 ? 2.315 4.135 -9.713 1.00 96.19 193 LEU A C 1
ATOM 1586 O O . LEU A 1 193 ? 2.496 2.921 -9.831 1.00 96.19 193 LEU A O 1
ATOM 1590 N N . VAL A 1 194 ? 2.941 4.867 -8.800 1.00 97.38 194 VAL A N 1
ATOM 1591 C CA . VAL A 1 194 ? 3.731 4.256 -7.729 1.00 97.38 194 VAL A CA 1
ATOM 1592 C C . VAL A 1 194 ? 2.888 4.238 -6.472 1.00 97.38 194 VAL A C 1
ATOM 1594 O O . VAL A 1 194 ? 2.376 5.274 -6.054 1.00 97.38 194 VAL A O 1
ATOM 1597 N N . TYR A 1 195 ? 2.773 3.068 -5.857 1.00 97.88 195 TYR A N 1
ATOM 1598 C CA . TYR A 1 195 ? 2.142 2.898 -4.559 1.00 97.88 195 TYR A CA 1
ATOM 1599 C C . TYR A 1 195 ? 3.156 2.437 -3.526 1.00 97.88 195 TYR A C 1
ATOM 1601 O O . TYR A 1 195 ? 4.022 1.606 -3.803 1.00 97.88 195 TYR A O 1
ATOM 1609 N N . MET A 1 196 ? 2.989 2.940 -2.310 1.00 98.06 196 MET A N 1
ATOM 1610 C CA . MET A 1 196 ? 3.602 2.386 -1.120 1.00 98.06 196 MET A CA 1
ATOM 1611 C C . MET A 1 196 ? 2.542 1.994 -0.103 1.00 98.06 196 MET A C 1
ATOM 1613 O O . MET A 1 196 ? 1.722 2.822 0.301 1.00 98.06 196 MET A O 1
ATOM 1617 N N . HIS A 1 197 ? 2.591 0.742 0.339 1.00 97.25 197 HIS A N 1
ATOM 1618 C CA . HIS A 1 197 ? 1.627 0.163 1.266 1.00 97.25 197 HIS A CA 1
ATOM 1619 C C . HIS A 1 197 ? 2.319 -0.205 2.577 1.00 97.25 197 HIS A C 1
ATOM 1621 O O . HIS A 1 197 ? 3.117 -1.135 2.637 1.00 97.25 197 HIS A O 1
ATOM 1627 N N . MET A 1 198 ? 1.999 0.510 3.651 1.00 95.62 198 MET A N 1
ATOM 1628 C CA . MET A 1 198 ? 2.506 0.225 4.991 1.00 95.62 198 MET A CA 1
ATOM 1629 C C . MET A 1 198 ? 1.448 -0.511 5.815 1.00 95.62 198 MET A C 1
ATOM 1631 O O . MET A 1 198 ? 0.330 -0.006 5.952 1.00 95.62 198 MET A O 1
ATOM 1635 N N . PRO A 1 199 ? 1.772 -1.654 6.438 1.00 93.50 199 PRO A N 1
ATOM 1636 C CA . PRO A 1 199 ? 0.823 -2.349 7.291 1.00 93.50 199 PRO A CA 1
ATOM 1637 C C . PRO A 1 199 ? 0.500 -1.517 8.539 1.00 93.50 199 PRO A C 1
ATOM 1639 O O . PRO A 1 199 ? 1.379 -1.117 9.302 1.00 93.50 199 PRO A O 1
ATOM 1642 N N . ALA A 1 200 ? -0.790 -1.297 8.781 1.00 91.44 200 ALA A N 1
ATOM 1643 C CA . ALA A 1 200 ? -1.323 -0.502 9.889 1.00 91.44 200 ALA A CA 1
ATOM 1644 C C . ALA A 1 200 ? -2.079 -1.361 10.919 1.00 91.44 200 ALA A C 1
ATOM 1646 O O . ALA A 1 200 ? -2.805 -0.848 11.775 1.00 91.44 200 ALA A O 1
ATOM 1647 N N . SER A 1 201 ? -1.895 -2.685 10.884 1.00 84.06 201 SER A N 1
ATOM 1648 C CA . SER A 1 201 ? -2.596 -3.635 11.759 1.00 84.06 201 SER A CA 1
ATOM 1649 C C . SER A 1 201 ? -2.366 -3.375 13.253 1.00 84.06 201 SER A C 1
ATOM 1651 O O . SER A 1 201 ? -3.222 -3.685 14.085 1.00 84.06 201 SER A O 1
ATOM 1653 N N . GLN A 1 202 ? -1.246 -2.743 13.615 1.00 80.38 202 GLN A N 1
ATOM 1654 C CA . GLN A 1 202 ? -0.962 -2.332 14.990 1.00 80.38 202 GLN A CA 1
ATOM 1655 C C . GLN A 1 202 ? -1.935 -1.260 15.499 1.00 80.38 202 GLN A C 1
ATOM 1657 O O . GLN A 1 202 ? -2.320 -1.302 16.669 1.00 80.38 202 GLN A O 1
ATOM 1662 N N . ILE A 1 203 ? -2.376 -0.336 14.642 1.00 82.81 203 ILE A N 1
ATOM 1663 C CA . ILE A 1 203 ? -3.315 0.726 15.022 1.00 82.81 203 ILE A CA 1
ATOM 1664 C C . ILE A 1 203 ? -4.693 0.150 15.280 1.00 82.81 203 ILE A C 1
ATOM 1666 O O . ILE A 1 203 ? -5.252 0.406 16.344 1.00 82.81 203 ILE A O 1
ATOM 1670 N N . LYS A 1 204 ? -5.186 -0.712 14.387 1.00 78.50 204 LYS A N 1
ATOM 1671 C CA . LYS A 1 204 ? -6.463 -1.406 14.583 1.00 78.50 204 LYS A CA 1
ATOM 1672 C C . LYS A 1 204 ? -6.464 -2.224 15.876 1.00 78.50 204 LYS A C 1
ATOM 1674 O O . LYS A 1 204 ? -7.357 -2.076 16.703 1.00 78.50 204 LYS A O 1
ATOM 1679 N N . ARG A 1 205 ? -5.400 -2.999 16.129 1.00 81.81 205 ARG A N 1
ATOM 1680 C CA . ARG A 1 205 ? -5.235 -3.746 17.392 1.00 81.81 205 ARG A CA 1
ATOM 1681 C C . ARG A 1 205 ? -5.198 -2.831 18.615 1.00 81.81 205 ARG A C 1
ATOM 1683 O O . ARG A 1 205 ? -5.712 -3.196 19.671 1.00 81.81 205 ARG A O 1
ATOM 1690 N N . THR A 1 206 ? -4.565 -1.665 18.500 1.00 83.38 206 THR A N 1
ATOM 1691 C CA . THR A 1 206 ? -4.505 -0.679 19.587 1.00 83.38 206 THR A CA 1
ATOM 1692 C C . THR A 1 206 ? -5.885 -0.092 19.850 1.00 83.38 206 THR A C 1
ATOM 1694 O O . THR A 1 206 ? -6.318 -0.082 20.998 1.00 83.38 206 THR A O 1
ATOM 1697 N N . GLN A 1 207 ? -6.613 0.297 18.802 1.00 83.69 207 GLN A N 1
ATOM 1698 C CA . GLN A 1 207 ? -7.996 0.751 18.895 1.00 83.69 207 GLN A CA 1
ATOM 1699 C C . GLN A 1 207 ? -8.861 -0.310 19.572 1.00 83.69 207 GLN A C 1
ATOM 1701 O O . GLN A 1 207 ? -9.436 -0.028 20.616 1.00 83.69 207 GLN A O 1
ATOM 1706 N N . GLU A 1 208 ? -8.899 -1.537 19.055 1.00 83.56 208 GLU A N 1
ATOM 1707 C CA . GLU A 1 208 ? -9.700 -2.636 19.611 1.00 83.56 208 GLU A CA 1
ATOM 1708 C C . GLU A 1 208 ? -9.419 -2.867 21.101 1.00 83.56 208 GLU A C 1
ATOM 1710 O O . GLU A 1 208 ? -10.352 -2.981 21.899 1.00 83.56 208 GLU A O 1
ATOM 1715 N N . LYS A 1 209 ? -8.142 -2.864 21.508 1.00 85.50 209 LYS A N 1
ATOM 1716 C CA . LYS A 1 209 ? -7.761 -2.979 22.923 1.00 85.50 209 LYS A CA 1
ATOM 1717 C C . LYS A 1 209 ? -8.238 -1.789 23.745 1.00 85.50 209 LYS A C 1
ATOM 1719 O O . LYS A 1 209 ? -8.791 -1.991 24.824 1.00 85.50 209 LYS A O 1
ATOM 1724 N N . THR A 1 210 ? -8.055 -0.561 23.264 1.00 83.88 210 THR A N 1
ATOM 1725 C CA . THR A 1 210 ? -8.517 0.636 23.975 1.00 83.88 210 THR A CA 1
ATOM 1726 C C . THR A 1 210 ? -10.037 0.645 24.112 1.00 83.88 210 THR A C 1
ATOM 1728 O O . THR A 1 210 ? -10.538 0.891 25.207 1.00 83.88 210 THR A O 1
ATOM 1731 N N . PHE A 1 211 ? -10.770 0.291 23.056 1.00 83.12 211 PHE A N 1
ATOM 1732 C CA . PHE A 1 211 ? -12.220 0.107 23.099 1.00 83.12 211 PHE A CA 1
ATOM 1733 C C . PHE A 1 211 ? -12.617 -0.947 24.136 1.00 83.12 211 PHE A C 1
ATOM 1735 O O . PHE A 1 211 ? -13.488 -0.688 24.966 1.00 83.12 211 PHE A O 1
ATOM 1742 N N . ALA A 1 212 ? -11.964 -2.111 24.143 1.00 85.62 212 ALA A N 1
ATOM 1743 C CA . ALA A 1 212 ? -12.242 -3.166 25.113 1.00 85.62 212 ALA A CA 1
ATOM 1744 C C . ALA A 1 212 ? -12.006 -2.697 26.559 1.00 85.62 212 ALA A C 1
ATOM 1746 O O . ALA A 1 212 ? -12.858 -2.908 27.423 1.00 85.62 212 ALA A O 1
ATOM 1747 N N . TYR A 1 213 ? -10.892 -2.010 26.830 1.00 86.81 213 TYR A N 1
ATOM 1748 C CA . TYR A 1 213 ? -10.597 -1.477 28.163 1.00 86.81 213 TYR A CA 1
ATOM 1749 C C . TYR A 1 213 ? -11.588 -0.399 28.604 1.00 86.81 213 TYR A C 1
ATOM 1751 O O . TYR A 1 213 ? -11.999 -0.394 29.767 1.00 86.81 213 TYR A O 1
ATOM 1759 N N . LEU A 1 214 ? -12.017 0.479 27.694 1.00 84.44 214 LEU A N 1
ATOM 1760 C CA . LEU A 1 214 ? -13.049 1.475 27.982 1.00 84.44 214 LEU A CA 1
ATOM 1761 C C . LEU A 1 214 ? -14.374 0.801 28.348 1.00 84.44 214 LEU A C 1
ATOM 1763 O O . LEU A 1 214 ? -14.964 1.139 29.373 1.00 84.44 214 LEU A O 1
ATOM 1767 N N . TRP A 1 215 ? -14.803 -0.209 27.591 1.00 82.44 215 TRP A N 1
ATOM 1768 C CA . TRP A 1 215 ? -16.021 -0.962 27.898 1.00 82.44 215 TRP A CA 1
ATOM 1769 C C . TRP A 1 215 ? -15.951 -1.698 29.237 1.00 82.44 215 TRP A C 1
ATOM 1771 O O . TRP A 1 215 ? -16.895 -1.627 30.025 1.00 82.44 215 TRP A O 1
ATOM 1781 N N . ILE A 1 216 ? -14.824 -2.345 29.540 1.00 87.31 216 ILE A N 1
ATOM 1782 C CA . ILE A 1 216 ? -14.603 -2.994 30.841 1.00 87.31 216 ILE A CA 1
ATOM 1783 C C . ILE A 1 216 ? -14.702 -1.963 31.974 1.00 87.31 216 ILE A C 1
ATOM 1785 O O . ILE A 1 216 ? -15.368 -2.214 32.979 1.00 87.31 216 ILE A O 1
ATOM 1789 N N . SER A 1 217 ? -14.104 -0.782 31.798 1.00 84.69 217 SER A N 1
ATOM 1790 C CA . SER A 1 217 ? -14.171 0.311 32.773 1.00 84.69 217 SER A CA 1
ATOM 1791 C C . SER A 1 217 ? -15.610 0.780 33.021 1.00 84.69 217 SER A C 1
ATOM 1793 O O . SER A 1 217 ? -16.016 0.928 34.174 1.00 84.69 217 SER A O 1
ATOM 1795 N N . ILE A 1 218 ? -16.422 0.925 31.966 1.00 82.75 218 ILE A N 1
ATOM 1796 C CA . ILE A 1 218 ? -17.845 1.296 32.078 1.00 82.75 218 ILE A CA 1
ATOM 1797 C C . ILE A 1 218 ? -18.619 0.252 32.887 1.00 82.75 218 ILE A C 1
ATOM 1799 O O . ILE A 1 218 ? -19.397 0.609 33.776 1.00 82.75 218 ILE A O 1
ATOM 1803 N N . VAL A 1 219 ? -18.405 -1.037 32.608 1.00 85.12 219 VAL A N 1
ATOM 1804 C CA . VAL A 1 219 ? -19.092 -2.132 33.308 1.00 85.12 219 VAL A CA 1
ATOM 1805 C C . VAL A 1 219 ? -18.706 -2.160 34.787 1.00 85.12 219 VAL A C 1
ATOM 1807 O O . VAL A 1 219 ? -19.586 -2.224 35.646 1.00 85.12 219 VAL A O 1
ATOM 1810 N N . ILE A 1 220 ? -17.412 -2.050 35.104 1.00 87.75 220 ILE A N 1
ATOM 1811 C CA . ILE A 1 220 ? -16.919 -2.023 36.490 1.00 87.75 220 ILE A CA 1
ATOM 1812 C C . ILE A 1 220 ? -17.446 -0.790 37.231 1.00 87.75 220 ILE A C 1
ATOM 1814 O O . ILE A 1 220 ? -17.935 -0.911 38.354 1.00 87.75 220 ILE A O 1
ATOM 1818 N N . SER A 1 221 ? -17.396 0.388 36.603 1.00 82.06 221 SER A N 1
ATOM 1819 C CA . SER A 1 221 ? -17.916 1.634 37.177 1.00 82.06 221 SER A CA 1
ATOM 1820 C C . SER A 1 221 ? -19.415 1.529 37.475 1.00 82.06 221 SER A C 1
ATOM 1822 O O . SER A 1 221 ? -19.859 1.871 38.572 1.00 82.06 221 SER A O 1
ATOM 1824 N N . SER A 1 222 ? -20.184 0.953 36.547 1.00 79.25 222 SER A N 1
ATOM 1825 C CA . SER A 1 222 ? -21.621 0.719 36.720 1.00 79.25 222 SER A CA 1
ATOM 1826 C C . SER A 1 222 ? -21.902 -0.254 37.868 1.00 79.25 222 SER A C 1
ATOM 1828 O O . SER A 1 222 ? -22.749 0.025 38.716 1.00 79.25 222 SER A O 1
ATOM 1830 N N . LEU A 1 223 ? -21.166 -1.369 37.956 1.00 84.75 223 LEU A N 1
ATOM 1831 C CA . LEU A 1 223 ? -21.287 -2.336 39.054 1.00 84.75 223 LEU A CA 1
ATOM 1832 C C . LEU A 1 223 ? -20.981 -1.703 40.417 1.00 84.75 223 LEU A C 1
ATOM 1834 O O . LEU A 1 223 ? -21.747 -1.885 41.364 1.00 84.75 223 LEU A O 1
ATOM 1838 N N . LEU A 1 224 ? -19.899 -0.927 40.519 1.00 83.56 224 LEU A N 1
ATOM 1839 C CA . LEU A 1 224 ? -19.539 -0.214 41.747 1.00 83.56 224 LEU A CA 1
ATOM 1840 C C . LEU A 1 224 ? -20.616 0.796 42.153 1.00 83.56 224 LEU A C 1
ATOM 1842 O O . LEU A 1 224 ? -20.968 0.871 43.332 1.00 83.56 224 LEU A O 1
ATOM 1846 N N . ALA A 1 225 ? -21.186 1.522 41.188 1.00 77.62 225 ALA A N 1
ATOM 1847 C CA . ALA A 1 225 ? -22.302 2.427 41.435 1.00 77.62 225 ALA A CA 1
ATOM 1848 C C . ALA A 1 225 ? -23.520 1.673 41.996 1.00 77.62 225 ALA A C 1
ATOM 1850 O O . ALA A 1 225 ? -24.089 2.101 43.001 1.00 77.62 225 ALA A O 1
ATOM 1851 N N . PHE A 1 226 ? -23.882 0.516 41.430 1.00 78.88 226 PHE A N 1
ATOM 1852 C CA . PHE A 1 226 ? -24.969 -0.324 41.951 1.00 78.88 226 PHE A CA 1
ATOM 1853 C C . PHE A 1 226 ? -24.706 -0.831 43.377 1.00 78.88 226 PHE A C 1
ATOM 1855 O O . PHE A 1 226 ? -25.607 -0.777 44.217 1.00 78.88 226 PHE A O 1
ATOM 1862 N N . ILE A 1 227 ? -23.485 -1.282 43.684 1.00 82.56 227 ILE A N 1
ATOM 1863 C CA . ILE A 1 227 ? -23.112 -1.739 45.035 1.00 82.56 227 ILE A CA 1
ATOM 1864 C C . ILE A 1 227 ? -23.232 -0.591 46.047 1.00 82.56 227 ILE A C 1
ATOM 1866 O O . ILE A 1 227 ? -23.798 -0.771 47.129 1.00 82.56 227 ILE A O 1
ATOM 1870 N N . LEU A 1 228 ? -22.745 0.601 45.690 1.00 75.50 228 LEU A N 1
ATOM 1871 C CA . LEU A 1 228 ? -22.869 1.804 46.516 1.00 75.50 228 LEU A CA 1
ATOM 1872 C C . LEU A 1 228 ? -24.335 2.167 46.771 1.00 75.50 228 LEU A C 1
ATOM 1874 O O . LEU A 1 228 ? -24.702 2.432 47.917 1.00 75.50 228 LEU A O 1
ATOM 1878 N N . ILE A 1 229 ? -25.187 2.122 45.739 1.00 72.00 229 ILE A N 1
ATOM 1879 C CA . ILE A 1 229 ? -26.635 2.338 45.884 1.00 72.00 229 ILE A CA 1
ATOM 1880 C C . ILE A 1 229 ? -27.230 1.341 46.873 1.00 72.00 229 ILE A C 1
ATOM 1882 O O . ILE A 1 229 ? -27.983 1.737 47.765 1.00 72.00 229 ILE A O 1
ATOM 1886 N N . TYR A 1 230 ? -26.911 0.056 46.720 1.00 76.62 230 TYR A N 1
ATOM 1887 C CA . TYR A 1 230 ? -27.448 -0.999 47.570 1.00 76.62 230 TYR A CA 1
ATOM 1888 C C . TYR A 1 230 ? -27.101 -0.754 49.044 1.00 76.62 230 TYR A C 1
ATOM 1890 O O . TYR A 1 230 ? -27.987 -0.760 49.902 1.00 76.62 230 TYR A O 1
ATOM 1898 N N . PHE A 1 231 ? -25.835 -0.442 49.339 1.00 78.12 231 PHE A N 1
ATOM 1899 C CA . PHE A 1 231 ? -25.390 -0.138 50.701 1.00 78.12 231 PHE A CA 1
ATOM 1900 C C . PHE A 1 231 ? -26.011 1.141 51.267 1.00 78.12 231 PHE A C 1
ATOM 1902 O O . PHE A 1 231 ? -26.479 1.134 52.408 1.00 78.12 231 PHE A O 1
ATOM 1909 N N . MET A 1 232 ? -26.050 2.235 50.499 1.00 70.94 232 MET A N 1
ATOM 1910 C CA . MET A 1 232 ? -26.655 3.486 50.972 1.00 70.94 232 MET A CA 1
ATOM 1911 C C . MET A 1 232 ? -28.155 3.335 51.220 1.00 70.94 232 MET A C 1
ATOM 1913 O O . MET A 1 232 ? -28.653 3.847 52.219 1.00 70.94 232 MET A O 1
ATOM 1917 N N . THR A 1 233 ? -28.864 2.595 50.365 1.00 68.19 233 THR A N 1
ATOM 1918 C CA . THR A 1 233 ? -30.299 2.331 50.542 1.00 68.19 233 THR A CA 1
ATOM 1919 C C . THR A 1 233 ? -30.546 1.497 51.796 1.00 68.19 233 THR A C 1
ATOM 1921 O O . THR A 1 233 ? -31.430 1.832 52.578 1.00 68.19 233 THR A O 1
ATOM 1924 N N . ARG A 1 234 ? -29.729 0.464 52.040 1.00 63.94 234 ARG A N 1
ATOM 1925 C CA . ARG A 1 234 ? -29.838 -0.383 53.237 1.00 63.94 234 ARG A CA 1
ATOM 1926 C C . ARG A 1 234 ? -29.513 0.359 54.537 1.00 63.94 234 ARG A C 1
ATOM 1928 O O . ARG A 1 234 ? -30.024 -0.027 55.573 1.00 63.94 234 ARG A O 1
ATOM 1935 N N . ARG A 1 235 ? -28.672 1.399 54.498 1.00 53.81 235 ARG A N 1
ATOM 1936 C CA . ARG A 1 235 ? -28.338 2.236 55.668 1.00 53.81 235 ARG A CA 1
ATOM 1937 C C . ARG A 1 235 ? -29.382 3.330 55.953 1.00 53.81 235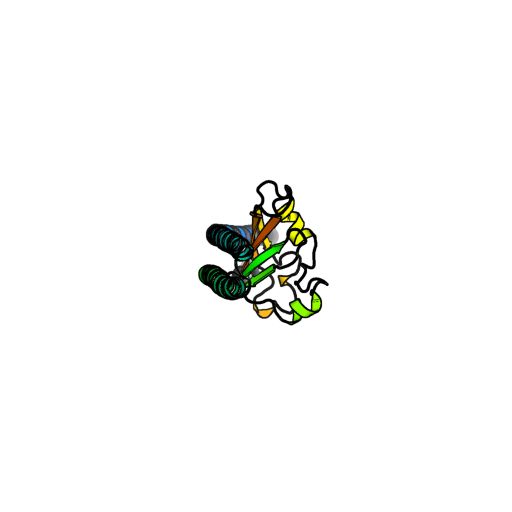 ARG A C 1
ATOM 1939 O O . ARG A 1 235 ? -29.359 3.917 57.028 1.00 53.81 235 ARG A O 1
ATOM 1946 N N . LEU A 1 236 ? -30.236 3.654 54.979 1.00 50.00 236 LEU A N 1
ATOM 1947 C CA . LEU A 1 236 ? -31.273 4.695 55.071 1.00 50.00 236 LEU A CA 1
ATOM 1948 C C . LEU A 1 236 ? -32.656 4.162 55.492 1.00 50.00 236 LEU A C 1
ATOM 1950 O O . LEU A 1 236 ? -33.540 4.978 55.754 1.00 50.00 236 LEU A O 1
ATOM 1954 N N . ILE A 1 237 ? -32.833 2.837 55.517 1.00 45.28 237 ILE A N 1
ATOM 1955 C CA . ILE A 1 237 ? -33.972 2.115 56.113 1.00 45.28 237 ILE A CA 1
ATOM 1956 C C . ILE A 1 237 ? -33.575 1.717 57.531 1.00 45.28 237 ILE A C 1
ATOM 1958 O O . ILE A 1 237 ? -34.419 1.893 58.433 1.00 45.28 237 ILE A O 1
#

pLDDT: mean 87.01, std 11.21, range [43.06, 98.06]

Radius of gyration: 27.14 Å; Cα contacts (8 Å, |Δi|>4): 281; chains: 1; bounding box: 66×34×87 Å

Solvent-accessible surface area (backbone atoms only — not comparable to full-atom values): 12799 Å² total; per-residue (Å²): 119,70,68,67,55,53,53,50,52,51,53,51,48,53,53,50,50,54,52,51,51,52,50,52,52,52,50,49,50,54,49,54,52,53,50,54,46,67,73,41,47,66,54,42,51,56,40,38,55,52,44,49,53,45,48,52,54,43,50,55,52,50,57,59,32,70,77,46,61,67,78,60,23,53,55,52,49,54,51,49,50,51,54,41,53,52,48,45,46,50,43,19,62,78,61,60,24,34,36,35,34,26,41,79,86,28,34,42,78,42,54,34,70,71,75,53,70,65,58,45,68,76,30,52,40,98,85,78,32,37,40,57,90,51,71,62,73,46,49,54,33,70,69,31,90,88,24,53,39,80,46,80,37,28,75,90,54,62,32,59,34,81,91,30,54,90,74,34,42,34,26,40,35,37,33,39,57,49,74,44,82,50,95,87,56,87,95,56,60,48,52,35,34,38,36,29,39,26,79,38,34,68,56,57,54,49,47,54,50,51,54,50,53,51,53,52,50,53,53,51,52,51,50,51,50,52,53,51,49,53,53,54,53,64,72,74,107

Secondary structure (DSSP, 8-state):
-HHHHHHHHHHHHHHHHHHHHHHHHHHHHHHHHHHHHHHHHHHHHHHHHHHHHHHHHHHHHHHHHHTS-HHHHHHHHHHHHHHHHHHHHHHHHHHTSEEEEEETTSEEEEEESPPPHHHHHHHB-TTSSEEPS-THHHHHHHH-SSSEEEEEESTTTGGGSGGGTTT-S-EEEEEEEEEE--TTSTT-PEEEEEEEEEE-HHHHHHHHHHHHHHHHHHHHHHHHHHHHHHHHHHHH-